Protein AF-A0A0F9LL64-F1 (afdb_monomer_lite)

Secondary structure (DSSP, 8-state):
---GGG----EEEETTEEEE-SSSPEEEEGGGPPP-EEE-SSSEEE-TT--EEEE-TTSSPEEEEESSEEEEEEEEE-----EEE-TTT--EEE-EEEEEEEEETT-SS--SEEEEEEE-TTSEEEEEEEEE-TT-TT---EEEEE---EETTS-EEEEEEEETTTTEEEEEETTEE-SPPTT-TT-GGGEES---S---EEEEEEEES----S-GGGB----SEEE--

Structure (mmCIF, N/CA/C/O backbone):
data_AF-A0A0F9LL64-F1
#
_entry.id   AF-A0A0F9LL64-F1
#
loop_
_atom_site.group_PDB
_atom_site.id
_atom_site.type_symbol
_atom_site.label_atom_id
_atom_site.label_alt_id
_atom_site.label_comp_id
_atom_site.label_asym_id
_atom_site.label_entity_id
_atom_site.label_seq_id
_atom_site.pdbx_PDB_ins_code
_atom_site.Cartn_x
_atom_site.Cartn_y
_atom_site.Cartn_z
_atom_site.occupancy
_atom_site.B_iso_or_equiv
_atom_site.auth_seq_id
_atom_site.auth_comp_id
_atom_site.auth_asym_id
_atom_site.auth_atom_id
_atom_site.pdbx_PDB_model_num
ATOM 1 N N . MET A 1 1 ? -6.305 -21.066 -8.493 1.00 40.97 1 MET A N 1
ATOM 2 C CA . MET A 1 1 ? -5.137 -21.791 -7.953 1.00 40.97 1 MET A CA 1
ATOM 3 C C . MET A 1 1 ? -3.989 -20.800 -7.974 1.00 40.97 1 MET A C 1
ATOM 5 O O . MET A 1 1 ? -3.606 -20.388 -9.060 1.00 40.97 1 MET A O 1
ATOM 9 N N . PHE A 1 2 ? -3.573 -20.291 -6.814 1.00 47.94 2 PHE A N 1
ATOM 10 C CA . PHE A 1 2 ? -2.481 -19.318 -6.731 1.00 47.94 2 PHE A CA 1
ATOM 11 C C . PHE A 1 2 ? -1.166 -19.997 -7.127 1.00 47.94 2 PHE A C 1
ATOM 13 O O . PHE A 1 2 ? -0.906 -21.126 -6.711 1.00 47.94 2 PHE A O 1
ATOM 20 N N . TYR A 1 3 ? -0.352 -19.331 -7.944 1.00 52.75 3 TYR A N 1
ATOM 21 C CA . TYR A 1 3 ? 0.988 -19.801 -8.288 1.00 52.75 3 TYR A CA 1
ATOM 22 C C . TYR A 1 3 ? 1.929 -19.551 -7.102 1.00 52.75 3 TYR A C 1
ATOM 24 O O . TYR A 1 3 ? 2.655 -18.555 -7.090 1.00 52.75 3 TYR A O 1
ATOM 32 N N . ILE A 1 4 ? 1.916 -20.445 -6.106 1.00 63.12 4 ILE A N 1
ATOM 33 C CA . ILE A 1 4 ? 2.872 -20.433 -4.979 1.00 63.12 4 ILE A CA 1
ATOM 34 C C . ILE A 1 4 ? 4.318 -20.350 -5.493 1.00 63.12 4 ILE A C 1
ATOM 36 O O . ILE A 1 4 ? 5.122 -19.615 -4.931 1.00 63.12 4 ILE A O 1
ATOM 40 N N . ASP A 1 5 ? 4.614 -20.982 -6.630 1.00 74.38 5 ASP A N 1
ATOM 41 C CA . ASP A 1 5 ? 5.943 -20.990 -7.261 1.00 74.38 5 ASP A CA 1
ATOM 42 C C . ASP A 1 5 ? 6.461 -19.582 -7.641 1.00 74.38 5 ASP A C 1
ATOM 44 O O . ASP A 1 5 ? 7.665 -19.349 -7.801 1.00 74.38 5 ASP A O 1
ATOM 48 N N . SER A 1 6 ? 5.553 -18.612 -7.785 1.00 79.25 6 SER A N 1
ATOM 49 C CA . SER A 1 6 ? 5.876 -17.215 -8.098 1.00 79.25 6 SER A CA 1
ATOM 50 C C . SER A 1 6 ? 5.864 -16.287 -6.882 1.00 79.25 6 SER A C 1
ATOM 52 O O . SER A 1 6 ? 6.312 -15.146 -6.996 1.00 79.25 6 SER A O 1
ATOM 54 N N . CYS A 1 7 ? 5.407 -16.768 -5.721 1.00 82.69 7 CYS A N 1
ATOM 55 C CA . CYS A 1 7 ? 5.436 -15.997 -4.487 1.00 82.69 7 CYS A CA 1
ATOM 56 C C . CYS A 1 7 ? 6.892 -15.696 -4.093 1.00 82.69 7 CYS A C 1
ATOM 58 O O . CYS A 1 7 ? 7.799 -16.506 -4.317 1.00 82.69 7 CYS A O 1
ATOM 60 N N . ARG A 1 8 ? 7.133 -14.494 -3.567 1.00 83.69 8 ARG A N 1
ATOM 61 C CA . ARG A 1 8 ? 8.460 -14.046 -3.106 1.00 83.69 8 ARG A CA 1
ATOM 62 C C . ARG A 1 8 ? 8.475 -13.637 -1.642 1.00 83.69 8 ARG A C 1
ATOM 64 O O . ARG A 1 8 ? 9.537 -13.656 -1.035 1.00 83.69 8 ARG A O 1
ATOM 71 N N . LEU A 1 9 ? 7.314 -13.281 -1.104 1.00 84.88 9 LEU A N 1
ATOM 72 C CA . LEU A 1 9 ? 7.126 -12.880 0.278 1.00 84.88 9 LEU A CA 1
ATOM 73 C C . LEU A 1 9 ? 5.733 -13.331 0.707 1.00 84.88 9 LEU A C 1
ATOM 75 O O . LEU A 1 9 ? 4.755 -12.983 0.044 1.00 84.88 9 LEU A O 1
ATOM 79 N N . LEU A 1 10 ? 5.654 -14.087 1.799 1.00 86.38 10 LEU A N 1
ATOM 80 C CA . LEU A 1 10 ? 4.391 -14.495 2.406 1.00 86.38 10 LEU A CA 1
ATOM 81 C C . LEU A 1 10 ? 4.458 -14.266 3.909 1.00 86.38 10 LEU A C 1
ATOM 83 O O . LEU A 1 10 ? 5.071 -15.055 4.631 1.00 86.38 10 LEU A O 1
ATOM 87 N N . LEU A 1 11 ? 3.826 -13.185 4.360 1.00 84.88 11 LEU A N 1
ATOM 88 C CA . LEU A 1 11 ? 3.717 -12.839 5.772 1.00 84.88 11 LEU A CA 1
ATOM 89 C C . LEU A 1 11 ? 2.409 -13.384 6.328 1.00 84.88 11 LEU A C 1
ATOM 91 O O . LEU A 1 11 ? 1.339 -13.046 5.831 1.00 84.88 11 LEU A O 1
ATOM 95 N N . LYS A 1 12 ? 2.510 -14.213 7.367 1.00 83.12 12 LYS A N 1
ATOM 96 C CA . LYS A 1 12 ? 1.356 -14.832 8.023 1.00 83.12 12 LYS A CA 1
ATOM 97 C C . LYS A 1 12 ? 1.508 -14.821 9.536 1.00 83.12 12 LYS A C 1
ATOM 99 O O . LYS A 1 12 ? 2.622 -14.948 10.057 1.00 83.12 12 LYS A O 1
ATOM 104 N N . PHE A 1 13 ? 0.388 -14.761 10.241 1.00 77.75 1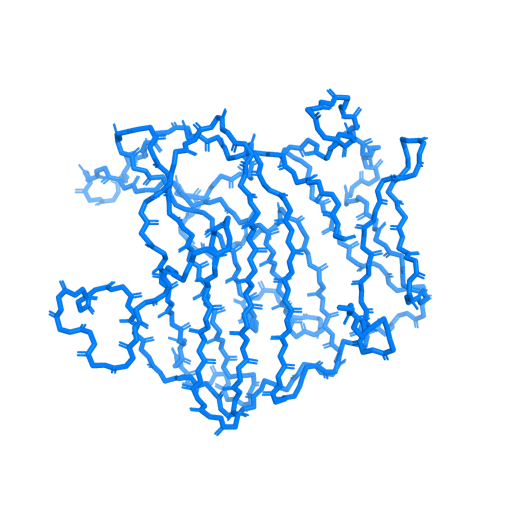3 PHE A N 1
ATOM 105 C CA . PHE A 1 13 ? 0.368 -14.970 11.683 1.00 77.75 13 PHE A CA 1
ATOM 106 C C . PHE A 1 13 ? 0.143 -16.453 12.004 1.00 77.75 13 PHE A C 1
ATOM 108 O O . PHE A 1 13 ? -0.903 -17.015 11.699 1.00 77.75 13 PHE A O 1
ATOM 115 N N . ASP A 1 14 ? 1.120 -17.093 12.645 1.00 74.69 14 ASP A N 1
ATOM 116 C CA . ASP A 1 14 ? 1.039 -18.476 13.127 1.00 74.69 14 ASP A CA 1
ATOM 117 C C . ASP A 1 14 ? 1.107 -18.491 14.660 1.00 74.69 14 ASP A C 1
ATOM 119 O O . ASP A 1 14 ? 2.143 -18.184 15.254 1.00 74.69 14 ASP A O 1
ATOM 123 N N . ASN A 1 15 ? -0.018 -18.816 15.307 1.00 71.62 15 ASN A N 1
ATOM 124 C CA . ASN A 1 15 ? -0.137 -18.926 16.766 1.00 71.62 15 ASN A CA 1
ATOM 125 C C . ASN A 1 15 ? 0.446 -17.715 17.524 1.00 71.62 15 ASN A C 1
ATOM 127 O O . ASN A 1 15 ? 1.262 -17.873 18.432 1.00 71.62 15 ASN A O 1
ATOM 131 N N . ALA A 1 16 ? 0.029 -16.505 17.134 1.00 71.19 16 ALA A N 1
ATOM 132 C CA . ALA A 1 16 ? 0.525 -15.234 17.670 1.00 71.19 16 ALA A CA 1
ATOM 133 C C . ALA A 1 16 ? 2.023 -14.956 17.424 1.00 71.19 16 ALA A C 1
ATOM 135 O O . ALA A 1 16 ? 2.651 -14.219 18.179 1.00 71.19 16 ALA A O 1
ATOM 136 N N . ASN A 1 17 ? 2.597 -15.499 16.351 1.00 74.88 17 ASN A N 1
ATOM 137 C CA . ASN A 1 17 ? 3.883 -15.057 15.818 1.00 74.88 17 ASN A CA 1
ATOM 138 C C . ASN A 1 17 ? 3.705 -14.606 14.374 1.00 74.88 17 ASN A C 1
ATOM 140 O O . ASN A 1 17 ? 3.051 -15.292 13.592 1.00 74.88 17 ASN A O 1
ATOM 144 N N . LEU A 1 18 ? 4.325 -13.491 13.996 1.00 79.75 18 LEU A N 1
ATOM 145 C CA . LEU A 1 18 ? 4.485 -13.167 12.586 1.00 79.75 18 LEU A CA 1
ATOM 146 C C . LEU A 1 18 ? 5.597 -14.045 12.005 1.00 79.75 18 LEU A C 1
ATOM 148 O O . LEU A 1 18 ? 6.719 -14.051 12.509 1.00 79.75 18 LEU A O 1
ATOM 152 N N . THR A 1 19 ? 5.287 -14.775 10.942 1.00 80.00 19 THR A N 1
ATOM 153 C CA . THR A 1 19 ? 6.235 -15.641 10.240 1.00 80.00 19 THR A CA 1
ATOM 154 C C . THR A 1 19 ? 6.273 -15.284 8.762 1.00 80.00 19 THR A C 1
ATOM 156 O O . THR A 1 19 ? 5.260 -14.907 8.175 1.00 80.00 19 THR A O 1
ATOM 159 N N . GLU A 1 20 ? 7.448 -15.423 8.158 1.00 82.38 20 GLU A N 1
ATOM 160 C CA . GLU A 1 20 ? 7.626 -15.374 6.710 1.00 82.38 20 GLU A CA 1
ATOM 161 C C . GLU A 1 20 ? 7.874 -16.812 6.231 1.00 82.38 20 GLU A C 1
ATOM 163 O O . GLU A 1 20 ? 8.665 -17.537 6.836 1.00 82.38 20 GLU A O 1
ATOM 168 N N . SER A 1 21 ? 7.102 -17.282 5.246 1.00 79.62 21 SER A N 1
ATOM 169 C CA . 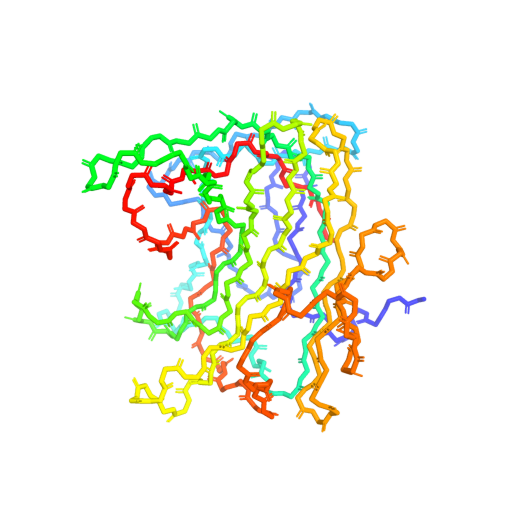SER A 1 21 ? 7.032 -18.717 4.904 1.00 79.62 21 SER A CA 1
ATOM 170 C C . SER A 1 21 ? 7.635 -19.104 3.554 1.00 79.62 21 SER A C 1
ATOM 172 O O . SER A 1 21 ? 7.585 -20.284 3.204 1.00 79.62 21 SER A O 1
ATOM 174 N N . ILE A 1 22 ? 8.151 -18.153 2.775 1.00 78.38 22 ILE A N 1
ATOM 175 C CA . ILE A 1 22 ? 8.594 -18.396 1.393 1.00 78.38 22 ILE A CA 1
ATOM 176 C C . ILE A 1 22 ? 10.066 -18.043 1.195 1.00 78.38 22 ILE A C 1
ATOM 178 O O . ILE A 1 22 ? 10.793 -18.770 0.518 1.00 78.38 22 ILE A O 1
ATOM 182 N N . SER A 1 23 ? 10.513 -16.937 1.767 1.00 69.44 23 SER A N 1
ATOM 183 C CA . SER A 1 23 ? 11.891 -16.472 1.703 1.00 69.44 23 SER A CA 1
ATOM 184 C C . SER A 1 23 ? 12.727 -16.975 2.890 1.00 69.44 23 SER A C 1
ATOM 186 O O . SER A 1 23 ? 12.245 -17.610 3.823 1.00 69.44 23 SER A O 1
ATOM 188 N N . THR A 1 24 ? 14.028 -16.689 2.861 1.00 66.88 24 THR A N 1
ATOM 189 C CA . THR A 1 24 ? 14.912 -16.838 4.032 1.00 66.88 24 THR A CA 1
ATOM 190 C C . THR A 1 24 ? 14.982 -15.552 4.859 1.00 66.88 24 THR A C 1
ATOM 192 O O . THR A 1 24 ? 15.893 -15.383 5.668 1.00 66.88 24 THR A O 1
ATOM 195 N N . THR A 1 25 ? 14.092 -14.597 4.596 1.00 67.19 25 THR A N 1
ATOM 196 C CA . THR A 1 25 ? 14.157 -13.237 5.116 1.00 67.19 25 THR A CA 1
ATOM 197 C C . THR A 1 25 ? 13.303 -13.099 6.368 1.00 67.19 25 THR A C 1
ATOM 199 O O . THR A 1 25 ? 12.175 -13.579 6.425 1.00 67.19 25 THR A O 1
ATOM 202 N N . LEU A 1 26 ? 13.846 -12.424 7.383 1.00 74.19 26 LEU A N 1
ATOM 203 C CA . LEU A 1 26 ? 13.136 -12.162 8.626 1.00 74.19 26 LEU A CA 1
ATOM 204 C C . LEU A 1 26 ? 12.525 -10.759 8.585 1.00 74.19 26 LEU A C 1
ATOM 206 O O . LEU A 1 26 ? 13.221 -9.764 8.378 1.00 74.19 26 LEU A O 1
ATOM 210 N N . MET A 1 27 ? 11.222 -10.675 8.835 1.00 80.19 27 MET A N 1
ATOM 211 C CA . MET A 1 27 ? 10.589 -9.410 9.189 1.00 80.19 27 MET A CA 1
ATOM 212 C C . MET A 1 27 ? 10.725 -9.207 10.688 1.00 80.19 27 MET A C 1
ATOM 214 O O . MET A 1 27 ? 10.293 -10.058 11.465 1.00 80.19 27 MET A O 1
ATOM 218 N N . VAL A 1 28 ? 11.296 -8.077 11.092 1.00 78.62 28 VAL A N 1
ATOM 219 C CA . VAL A 1 28 ? 11.416 -7.724 12.502 1.00 78.62 28 VAL A CA 1
ATOM 220 C C . VAL A 1 28 ? 10.596 -6.478 12.825 1.00 78.62 28 VAL A C 1
ATOM 222 O O . VAL A 1 28 ? 10.502 -5.546 12.015 1.00 78.62 28 VAL A O 1
ATOM 225 N N . PRO A 1 29 ? 10.011 -6.417 14.025 1.00 76.88 29 PRO A N 1
ATOM 226 C CA . PRO A 1 29 ? 9.543 -5.158 14.568 1.00 76.88 29 PRO A CA 1
ATOM 227 C C . PRO A 1 29 ? 10.740 -4.244 14.827 1.00 76.88 29 PRO A C 1
ATOM 229 O O . PRO A 1 29 ? 11.756 -4.648 15.396 1.00 76.88 29 PRO A O 1
ATOM 232 N N . VAL A 1 30 ? 10.626 -2.984 14.429 1.00 71.25 30 VAL A N 1
ATOM 233 C CA . VAL A 1 30 ? 11.706 -2.025 14.667 1.00 71.25 30 VAL A CA 1
ATOM 234 C C . VAL A 1 30 ? 11.684 -1.558 16.123 1.00 71.25 30 VAL A C 1
ATOM 236 O O . VAL A 1 30 ? 10.640 -1.523 16.770 1.00 71.25 30 VAL A O 1
ATOM 239 N N . ASN A 1 31 ? 12.855 -1.186 16.649 1.00 70.56 31 ASN A N 1
ATOM 240 C CA . ASN A 1 31 ? 13.069 -0.786 18.046 1.00 70.56 31 ASN A CA 1
ATOM 241 C C . ASN A 1 31 ? 12.859 -1.913 19.075 1.00 70.56 31 ASN A C 1
ATOM 243 O O . ASN A 1 31 ? 12.571 -1.619 20.235 1.00 70.56 31 ASN A O 1
ATOM 247 N N . ASN A 1 32 ? 13.013 -3.184 18.681 1.00 63.06 32 ASN A N 1
ATOM 248 C CA . ASN A 1 32 ? 12.837 -4.355 19.555 1.00 63.06 32 ASN A CA 1
ATOM 249 C C . ASN A 1 32 ? 11.468 -4.406 20.258 1.00 63.06 32 ASN A C 1
ATOM 251 O O . ASN A 1 32 ? 11.344 -4.995 21.335 1.00 63.06 32 ASN A O 1
ATOM 255 N N . GLN A 1 33 ? 10.443 -3.766 19.691 1.00 71.88 33 GLN A N 1
ATOM 256 C CA . GLN A 1 33 ? 9.092 -3.870 20.228 1.00 71.88 33 GLN A CA 1
ATOM 257 C C . GLN A 1 33 ? 8.545 -5.267 19.945 1.00 71.88 33 GLN A C 1
ATOM 259 O O . GLN A 1 33 ? 8.758 -5.808 18.870 1.00 71.88 33 GLN A O 1
ATOM 264 N N . VAL A 1 34 ? 7.845 -5.874 20.900 1.00 72.44 34 VAL A N 1
ATOM 265 C CA . VAL A 1 34 ? 7.102 -7.109 20.620 1.00 72.44 34 VAL A CA 1
ATOM 266 C C . VAL A 1 34 ? 5.926 -6.736 19.719 1.00 72.44 34 VAL A C 1
ATOM 268 O O . VAL A 1 34 ? 5.239 -5.759 20.012 1.00 72.44 34 VAL A O 1
ATOM 271 N N . ILE A 1 35 ? 5.712 -7.468 18.620 1.00 74.25 35 ILE A N 1
ATOM 272 C CA . ILE A 1 35 ? 4.518 -7.267 17.787 1.00 74.25 35 ILE A CA 1
ATOM 273 C C . ILE A 1 35 ? 3.308 -7.612 18.656 1.00 74.25 35 ILE A C 1
ATOM 275 O O . ILE A 1 35 ? 3.165 -8.748 19.106 1.00 74.25 35 ILE A O 1
ATOM 279 N N . ASP A 1 36 ? 2.461 -6.619 18.905 1.00 76.75 36 ASP A N 1
ATOM 280 C CA . ASP A 1 36 ? 1.215 -6.798 19.625 1.00 76.75 36 ASP A CA 1
ATOM 281 C C . ASP A 1 36 ? 0.216 -7.378 18.637 1.00 76.75 36 ASP A C 1
ATOM 283 O O . ASP A 1 36 ? -0.194 -6.730 17.669 1.00 76.75 36 ASP A O 1
ATOM 287 N N . ILE A 1 37 ? -0.150 -8.628 18.889 1.00 73.88 37 ILE A N 1
ATOM 288 C CA . ILE A 1 37 ? -1.077 -9.369 18.054 1.00 73.88 37 ILE A CA 1
ATOM 289 C C . ILE A 1 37 ? -2.427 -9.409 18.754 1.00 73.88 37 ILE A C 1
ATOM 291 O O . ILE A 1 37 ? -2.558 -9.906 19.875 1.00 73.88 37 ILE A O 1
ATOM 295 N N . LEU A 1 38 ? -3.443 -8.889 18.076 1.00 74.94 38 LEU A N 1
ATOM 296 C CA . LEU A 1 38 ? -4.819 -8.929 18.550 1.00 74.94 38 LEU A CA 1
ATOM 297 C C . LEU A 1 38 ? -5.551 -10.091 17.886 1.00 74.94 38 LEU A C 1
ATOM 299 O O . LEU A 1 38 ? -5.381 -10.342 16.694 1.00 74.94 38 LEU A O 1
ATOM 303 N N . SER A 1 39 ? -6.404 -10.778 18.644 1.00 69.19 39 SER A N 1
ATOM 304 C CA . SER A 1 39 ? -7.436 -11.620 18.043 1.00 69.19 39 SER A CA 1
ATOM 305 C C . SER A 1 39 ? -8.465 -10.721 17.366 1.00 69.19 39 SER A C 1
ATOM 307 O O . SER A 1 39 ? -8.993 -9.813 18.014 1.00 69.19 39 SER A O 1
ATOM 309 N N . GLY A 1 40 ? -8.834 -10.999 16.125 1.00 64.31 40 GLY A N 1
ATOM 310 C CA . GLY A 1 40 ? -10.031 -10.398 15.555 1.00 64.31 40 GLY A CA 1
ATOM 311 C C . GLY A 1 40 ? -10.631 -11.197 14.417 1.00 64.31 40 GLY A C 1
ATOM 312 O O . GLY A 1 40 ? -10.505 -12.414 14.384 1.00 64.31 40 GLY A O 1
ATOM 313 N N . GLY A 1 41 ? -11.405 -10.507 13.575 1.00 62.38 41 GLY A N 1
ATOM 314 C CA . GLY A 1 41 ? -12.487 -11.121 12.797 1.00 62.38 41 GLY A CA 1
ATOM 315 C C . GLY A 1 41 ? -12.098 -12.347 11.967 1.00 62.38 41 GLY A C 1
ATOM 316 O O . GLY A 1 41 ? -12.837 -13.328 11.982 1.00 62.38 41 GLY A O 1
ATOM 317 N N . LEU A 1 42 ? -10.959 -12.295 11.273 1.00 64.56 42 LEU A N 1
ATOM 318 C CA . LEU A 1 42 ? -10.483 -13.369 10.393 1.00 64.56 42 LEU A CA 1
ATOM 319 C C . LEU A 1 42 ? -9.290 -14.149 10.965 1.00 64.56 42 LEU A C 1
ATOM 321 O O . LEU A 1 42 ? -8.961 -15.210 10.442 1.00 64.56 42 LEU A O 1
ATOM 325 N N . GLY A 1 43 ? -8.697 -13.686 12.068 1.00 73.62 43 GLY A N 1
ATOM 326 C CA . GLY A 1 43 ? -7.451 -14.243 12.571 1.00 73.62 43 GLY A CA 1
ATOM 327 C C . GLY A 1 43 ? -6.734 -13.326 13.553 1.00 73.62 43 GLY A C 1
ATOM 328 O O . GLY A 1 43 ? -7.333 -12.731 14.455 1.00 73.62 43 GLY A O 1
ATOM 329 N N . TYR A 1 44 ? -5.419 -13.273 13.403 1.00 74.12 44 TYR A N 1
ATOM 330 C CA . TYR A 1 44 ? -4.506 -12.494 14.224 1.00 74.12 44 TYR A CA 1
ATOM 331 C C . TYR A 1 44 ? -4.051 -11.279 13.430 1.00 74.12 44 TYR A C 1
ATOM 333 O O . TYR A 1 44 ? -3.718 -11.414 12.266 1.00 74.12 44 TYR A O 1
ATOM 341 N N . MET A 1 45 ? -3.979 -10.106 14.050 1.00 74.06 45 MET A N 1
ATOM 342 C CA . MET A 1 45 ? -3.608 -8.888 13.329 1.00 74.06 45 MET A CA 1
ATOM 343 C C . MET A 1 45 ? -2.525 -8.092 14.036 1.00 74.06 45 MET A C 1
ATOM 345 O O . MET A 1 45 ? -2.477 -8.050 15.269 1.00 74.06 45 MET A O 1
ATOM 349 N N . MET A 1 46 ? -1.699 -7.411 13.245 1.00 78.50 46 MET A N 1
ATOM 350 C CA . MET A 1 46 ? -0.729 -6.448 13.752 1.00 78.50 46 MET A CA 1
ATOM 351 C C . MET A 1 46 ? -1.420 -5.140 14.124 1.00 78.50 46 MET A C 1
ATOM 353 O O . MET A 1 46 ? -2.208 -4.592 13.349 1.00 78.50 46 MET A O 1
ATOM 357 N N . LYS A 1 47 ? -1.094 -4.622 15.308 1.00 75.69 47 LYS A N 1
ATOM 358 C CA . LYS A 1 47 ? -1.559 -3.315 15.767 1.00 75.69 47 LYS A CA 1
ATOM 359 C C . LYS A 1 47 ? -0.974 -2.192 14.898 1.00 75.69 47 LYS A C 1
ATOM 361 O O . LYS A 1 47 ? 0.217 -2.185 14.596 1.00 75.69 47 LYS A O 1
ATOM 366 N N . GLY A 1 48 ? -1.809 -1.230 14.514 1.00 68.56 48 GLY A N 1
ATOM 367 C CA . GLY A 1 48 ? -1.440 -0.214 13.527 1.00 68.56 48 GLY A CA 1
ATOM 368 C C . GLY A 1 48 ? -0.270 0.712 13.911 1.00 68.56 48 GLY A C 1
ATOM 369 O O . GLY A 1 48 ? 0.498 1.133 13.048 1.00 68.56 48 GLY A O 1
ATOM 370 N N . ASP A 1 49 ? -0.067 0.997 15.201 1.00 71.00 49 ASP A N 1
ATOM 371 C CA . ASP A 1 49 ? 1.021 1.876 15.666 1.00 71.00 49 ASP A CA 1
ATOM 372 C C . ASP A 1 49 ? 2.413 1.226 15.618 1.00 71.00 49 ASP A C 1
ATOM 374 O O . ASP A 1 49 ? 3.419 1.870 15.926 1.00 71.00 49 ASP A O 1
ATOM 378 N N . GLN A 1 50 ? 2.478 -0.040 15.217 1.00 79.44 50 GLN A N 1
ATOM 379 C CA . GLN A 1 50 ? 3.712 -0.779 15.026 1.00 79.44 50 GLN A CA 1
ATOM 380 C C . GLN A 1 50 ? 4.123 -0.748 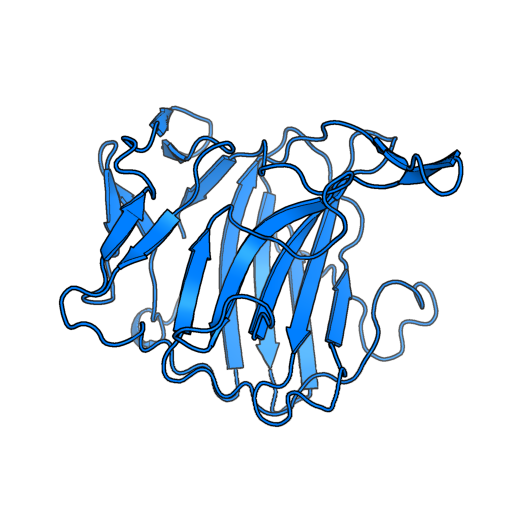13.556 1.00 79.44 50 GLN A C 1
ATOM 382 O O . GLN A 1 50 ? 3.292 -0.628 12.659 1.00 79.44 50 GLN A O 1
ATOM 387 N N . TYR A 1 51 ? 5.417 -0.914 13.293 1.00 84.62 51 TYR A N 1
ATOM 388 C CA . TYR A 1 51 ? 5.913 -1.083 11.933 1.00 84.62 51 TYR A CA 1
ATOM 389 C C . TYR A 1 51 ? 6.973 -2.172 11.862 1.00 84.62 51 TYR A C 1
ATOM 391 O O . TYR A 1 51 ? 7.744 -2.393 12.803 1.00 84.62 51 TYR A O 1
ATOM 399 N N . LEU A 1 52 ? 7.004 -2.847 10.718 1.00 86.44 52 LEU A N 1
ATOM 400 C CA . LEU A 1 52 ? 7.966 -3.897 10.430 1.00 86.44 52 LEU A CA 1
ATOM 401 C C . LEU A 1 52 ? 9.017 -3.366 9.476 1.00 86.44 52 LEU A C 1
ATOM 403 O O . LEU A 1 52 ? 8.706 -2.648 8.522 1.00 86.44 52 LEU A O 1
ATOM 407 N N . LYS A 1 53 ? 10.258 -3.767 9.721 1.00 86.25 53 LYS A N 1
ATOM 408 C CA . LYS A 1 53 ? 11.344 -3.662 8.761 1.00 86.25 53 LYS A CA 1
ATOM 409 C C . LYS A 1 53 ? 11.812 -5.066 8.432 1.00 86.25 53 LYS A C 1
ATOM 411 O O . LYS A 1 53 ? 11.964 -5.913 9.307 1.00 86.25 53 LYS A O 1
ATOM 416 N N . GLN A 1 54 ? 12.094 -5.282 7.165 1.00 82.50 54 GLN A N 1
ATOM 417 C CA . GLN A 1 54 ? 12.873 -6.426 6.755 1.00 82.50 54 GLN A CA 1
ATOM 418 C C . GLN A 1 54 ? 14.328 -6.299 7.244 1.00 82.50 54 GLN A C 1
ATOM 420 O O . GLN A 1 54 ? 15.030 -5.351 6.888 1.00 82.50 54 GLN A O 1
ATOM 425 N N . GLU A 1 55 ? 14.789 -7.263 8.040 1.00 71.31 55 GLU A N 1
ATOM 426 C CA . GLU A 1 55 ? 16.200 -7.402 8.400 1.00 71.31 55 GLU A CA 1
ATOM 427 C C . GLU A 1 55 ? 16.843 -8.513 7.572 1.00 71.31 55 GLU A C 1
ATOM 429 O O . GLU A 1 55 ? 16.271 -9.584 7.361 1.00 71.31 55 GLU A O 1
ATOM 434 N N . ASP A 1 56 ? 18.054 -8.252 7.089 1.00 63.38 56 ASP A N 1
ATOM 435 C CA . ASP A 1 56 ? 18.918 -9.296 6.562 1.00 63.38 56 ASP A CA 1
ATOM 436 C C . ASP A 1 56 ? 20.118 -9.480 7.489 1.00 63.38 56 ASP A C 1
ATOM 438 O O . ASP A 1 56 ? 20.928 -8.572 7.690 1.00 63.38 56 ASP A O 1
ATOM 442 N N . PHE A 1 57 ? 20.261 -10.695 8.010 1.00 57.19 57 PHE A N 1
ATOM 443 C CA . PHE A 1 57 ? 21.417 -11.103 8.802 1.00 57.19 57 PHE A CA 1
ATOM 444 C C . PHE A 1 57 ? 22.715 -11.149 7.980 1.00 57.19 57 PHE A C 1
ATOM 446 O O . PHE A 1 57 ? 23.799 -11.177 8.561 1.00 57.19 57 PHE A O 1
ATOM 453 N N . SER A 1 58 ? 22.627 -11.153 6.644 1.00 60.12 58 SER A N 1
ATOM 454 C CA . SER A 1 58 ? 23.781 -11.168 5.740 1.00 60.12 58 SER A CA 1
ATOM 455 C C . SER A 1 58 ? 24.305 -9.776 5.359 1.00 60.12 58 SER A C 1
ATOM 457 O O . SER A 1 58 ? 25.354 -9.676 4.722 1.00 60.12 58 SER A O 1
ATOM 459 N N . GLY A 1 59 ? 23.619 -8.701 5.775 1.00 60.53 59 GLY A N 1
ATOM 460 C CA . GLY A 1 59 ? 23.985 -7.321 5.438 1.00 60.53 59 GLY A CA 1
ATOM 461 C C . GLY A 1 59 ? 23.724 -6.933 3.977 1.00 60.53 59 GLY A C 1
ATOM 462 O O . GLY A 1 59 ? 24.216 -5.895 3.529 1.00 60.53 59 GLY A O 1
ATOM 463 N N . ASN A 1 60 ? 22.969 -7.746 3.235 1.00 60.06 60 ASN A N 1
ATOM 464 C CA . ASN A 1 60 ? 22.500 -7.446 1.886 1.00 60.06 60 ASN A CA 1
ATOM 465 C C . ASN A 1 60 ? 21.009 -7.044 1.945 1.00 60.06 60 ASN A C 1
ATOM 467 O O . ASN A 1 60 ? 20.311 -7.330 2.908 1.00 60.06 60 ASN A O 1
ATOM 471 N N . GLY A 1 61 ? 20.483 -6.307 0.966 1.00 62.34 61 GLY A N 1
ATOM 472 C CA . GLY A 1 61 ? 19.041 -5.994 0.959 1.00 62.34 61 GLY A CA 1
ATOM 473 C C . GLY A 1 61 ? 18.174 -7.243 0.737 1.00 62.34 61 GLY A C 1
ATOM 474 O O . GLY A 1 61 ? 18.680 -8.309 0.379 1.00 62.34 61 GLY A O 1
ATOM 475 N N . PHE A 1 62 ? 16.849 -7.127 0.864 1.00 72.50 62 PHE A N 1
ATOM 476 C CA . PHE A 1 62 ? 15.959 -8.202 0.417 1.00 72.50 62 PHE A CA 1
ATOM 477 C C . PHE A 1 62 ? 15.939 -8.297 -1.096 1.00 72.50 62 PHE A C 1
ATOM 479 O O . PHE A 1 62 ? 15.729 -7.304 -1.800 1.00 72.50 62 PHE A O 1
ATOM 486 N N . TYR A 1 63 ? 16.127 -9.518 -1.589 1.00 74.75 63 TYR A N 1
ATOM 487 C CA . TYR A 1 63 ? 16.073 -9.795 -3.011 1.00 74.75 63 TYR A CA 1
ATOM 488 C C . TYR A 1 63 ? 14.634 -10.042 -3.470 1.00 74.75 63 TYR A C 1
ATOM 490 O O . TYR A 1 63 ? 14.201 -11.184 -3.614 1.00 74.75 63 TYR A O 1
ATOM 498 N N . LEU A 1 64 ? 13.884 -8.961 -3.703 1.00 76.69 64 LEU A N 1
ATOM 499 C CA . LEU A 1 64 ? 12.509 -9.052 -4.206 1.00 76.69 64 LEU A CA 1
ATOM 500 C C . LEU A 1 64 ? 12.463 -9.235 -5.734 1.00 76.69 64 LEU A C 1
ATOM 502 O O . LEU A 1 64 ? 11.557 -9.891 -6.247 1.00 76.69 64 LEU A O 1
ATOM 506 N N . ASN A 1 65 ? 13.461 -8.700 -6.456 1.00 75.69 65 ASN A N 1
ATOM 507 C CA . ASN A 1 65 ? 13.590 -8.771 -7.919 1.00 75.69 65 ASN A CA 1
ATOM 508 C C . ASN A 1 65 ? 12.285 -8.411 -8.648 1.00 75.69 65 ASN A C 1
ATOM 510 O O . ASN A 1 65 ? 11.847 -9.111 -9.568 1.00 75.69 65 ASN A O 1
ATOM 514 N N . ILE A 1 66 ? 11.651 -7.311 -8.234 1.00 78.00 66 ILE A N 1
ATOM 515 C CA . ILE A 1 66 ? 10.601 -6.715 -9.060 1.00 78.00 66 ILE A CA 1
ATOM 516 C C . ILE A 1 66 ? 11.321 -6.150 -10.273 1.00 78.00 66 ILE A C 1
ATOM 518 O O . ILE A 1 66 ? 12.252 -5.372 -10.102 1.00 78.00 66 ILE A O 1
ATOM 522 N N . LYS A 1 67 ? 10.922 -6.579 -11.473 1.00 81.69 67 LYS A N 1
ATOM 523 C CA . LYS A 1 67 ? 11.408 -6.002 -12.735 1.00 81.69 67 LYS A CA 1
ATOM 524 C C . LYS A 1 67 ? 10.265 -5.501 -13.585 1.00 81.69 67 LYS A C 1
ATOM 526 O O . LYS A 1 67 ? 10.167 -4.312 -13.851 1.00 81.69 67 LYS A O 1
ATOM 531 N N . LYS A 1 68 ? 9.392 -6.411 -14.008 1.00 87.81 68 LYS A N 1
ATOM 532 C CA . LYS A 1 68 ? 8.347 -6.110 -14.997 1.00 87.81 68 LYS A CA 1
ATOM 533 C C . LYS A 1 68 ? 6.932 -6.299 -14.487 1.00 87.81 68 LYS A C 1
ATOM 535 O O . LYS A 1 68 ? 6.024 -5.729 -15.062 1.00 87.81 68 LYS A O 1
ATOM 540 N N . ALA A 1 69 ? 6.746 -7.091 -13.440 1.00 90.12 69 ALA A N 1
ATOM 541 C CA . ALA A 1 69 ? 5.431 -7.329 -12.883 1.00 90.12 69 ALA A CA 1
ATOM 542 C C . ALA A 1 69 ? 5.531 -7.586 -11.384 1.00 90.12 69 ALA A C 1
ATOM 544 O O . ALA A 1 69 ? 6.540 -8.104 -10.899 1.00 90.12 69 ALA A O 1
ATOM 545 N N . MET A 1 70 ? 4.474 -7.223 -10.672 1.00 91.56 70 MET A N 1
ATOM 546 C CA . MET A 1 70 ? 4.301 -7.499 -9.254 1.00 91.56 70 MET A CA 1
ATOM 547 C C . MET A 1 70 ? 2.820 -7.713 -8.982 1.00 91.56 70 MET A C 1
ATOM 549 O O . MET A 1 70 ? 1.967 -7.029 -9.549 1.00 91.56 70 MET A O 1
ATOM 553 N N . ILE A 1 71 ? 2.533 -8.639 -8.078 1.00 92.62 71 ILE A N 1
ATOM 554 C CA . ILE A 1 71 ? 1.212 -8.804 -7.495 1.00 92.62 71 ILE A CA 1
ATOM 555 C C . ILE A 1 71 ? 1.365 -8.740 -5.982 1.00 92.62 71 ILE A C 1
ATOM 557 O O . ILE A 1 71 ? 2.300 -9.321 -5.431 1.00 92.62 71 ILE A O 1
ATOM 561 N N . MET A 1 72 ? 0.454 -8.034 -5.330 1.00 93.06 72 MET A N 1
ATOM 562 C CA . MET A 1 72 ? 0.410 -7.900 -3.883 1.00 93.06 72 MET A CA 1
ATOM 563 C C . MET A 1 72 ? -1.034 -7.997 -3.414 1.00 93.06 72 MET A C 1
ATOM 565 O O . MET A 1 72 ? -1.903 -7.331 -3.972 1.00 93.06 72 MET A O 1
ATOM 569 N N . GLY A 1 73 ? -1.282 -8.814 -2.397 1.00 93.25 73 GLY A N 1
ATOM 570 C CA . GLY A 1 73 ? -2.586 -8.926 -1.757 1.00 93.25 73 GLY A CA 1
ATOM 571 C C . GLY A 1 73 ? -2.448 -8.846 -0.248 1.00 93.25 73 GLY A C 1
ATOM 572 O O . GLY A 1 73 ? -1.411 -9.248 0.267 1.00 93.25 73 GLY A O 1
ATOM 573 N N . PHE A 1 74 ? -3.451 -8.295 0.432 1.00 92.00 74 PHE A N 1
ATOM 574 C CA . PHE A 1 74 ? -3.520 -8.257 1.895 1.00 92.00 74 PHE A CA 1
ATOM 575 C C . PHE A 1 74 ? -4.936 -7.921 2.370 1.00 92.00 74 PHE A C 1
ATOM 577 O O . PHE A 1 74 ? -5.705 -7.253 1.667 1.00 92.00 74 PHE A O 1
ATOM 584 N N . TRP A 1 75 ? -5.258 -8.349 3.587 1.00 92.06 75 TRP A N 1
ATOM 585 C CA . TRP A 1 75 ? -6.438 -7.893 4.312 1.00 92.06 75 TRP A CA 1
ATOM 586 C C . TRP A 1 75 ? -6.121 -6.648 5.129 1.00 92.06 75 TRP A C 1
ATOM 588 O O . TRP A 1 75 ? -5.085 -6.558 5.788 1.00 92.06 75 TRP A O 1
ATOM 598 N N . LEU A 1 76 ? -7.043 -5.690 5.108 1.00 92.25 76 LEU A N 1
ATOM 599 C CA . LEU A 1 76 ? -6.946 -4.462 5.883 1.00 92.25 76 LEU A CA 1
ATOM 600 C C . LEU A 1 76 ? -8.277 -4.172 6.568 1.00 92.25 76 LEU A C 1
ATOM 602 O O . LEU A 1 76 ? -9.330 -4.196 5.931 1.00 92.25 76 LEU A O 1
ATOM 606 N N . TYR A 1 77 ? -8.212 -3.866 7.858 1.00 91.81 77 TYR A N 1
ATOM 607 C CA . TYR A 1 77 ? -9.294 -3.259 8.620 1.00 91.81 77 TYR A CA 1
ATOM 608 C C . TYR A 1 77 ? -8.959 -1.776 8.812 1.00 91.81 77 TYR A C 1
ATOM 610 O O . TYR A 1 77 ? -8.198 -1.434 9.723 1.00 91.81 77 TYR A O 1
ATOM 618 N N . PRO A 1 78 ? -9.458 -0.888 7.943 1.00 92.50 78 PRO A N 1
ATOM 619 C CA . PRO A 1 78 ? -9.081 0.509 7.939 1.00 92.50 78 PRO A CA 1
ATOM 620 C C . PRO A 1 78 ? -9.747 1.264 9.088 1.00 92.50 78 PRO A C 1
ATOM 622 O O . PRO A 1 78 ? -10.908 1.033 9.433 1.00 92.50 78 PRO A O 1
ATOM 625 N N . VAL A 1 79 ? -9.018 2.220 9.655 1.00 91.81 79 VAL A N 1
ATOM 626 C CA . VAL A 1 79 ? -9.541 3.200 10.613 1.00 91.81 79 VAL A CA 1
ATOM 627 C C . VAL A 1 79 ? -9.509 4.568 9.949 1.00 91.81 79 VAL A C 1
ATOM 629 O O . VAL A 1 79 ? -8.556 4.893 9.243 1.00 91.81 79 VAL A O 1
ATOM 632 N N . ASN A 1 80 ? -10.542 5.379 10.169 1.00 93.75 80 ASN A N 1
ATOM 633 C CA . ASN A 1 8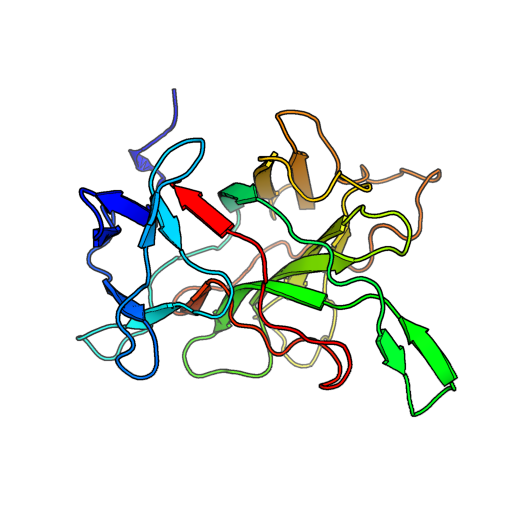0 ? -10.580 6.755 9.691 1.00 93.75 80 ASN A CA 1
ATOM 634 C C . ASN A 1 80 ? -10.425 7.722 10.882 1.00 93.75 80 ASN A C 1
ATOM 636 O O . ASN A 1 80 ? -11.406 8.007 11.567 1.00 93.75 80 ASN A O 1
ATOM 640 N N . PRO A 1 81 ? -9.207 8.231 11.156 1.00 90.81 81 PRO A N 1
ATOM 641 C CA . PRO A 1 81 ? -8.980 9.247 12.190 1.00 90.81 81 PRO A CA 1
ATOM 642 C C . PRO A 1 81 ? -9.532 10.643 11.840 1.00 90.81 81 PRO A C 1
ATOM 644 O O . PRO A 1 81 ? -9.354 11.584 12.612 1.00 90.81 81 PRO A O 1
ATOM 647 N N . GLY A 1 82 ? -10.185 10.801 10.689 1.00 92.56 82 GLY A N 1
ATOM 648 C CA . GLY A 1 82 ? -10.687 12.063 10.170 1.00 92.56 82 GLY A CA 1
ATOM 649 C C . GLY A 1 82 ? -9.630 12.826 9.382 1.00 92.56 82 GLY A C 1
ATOM 650 O O . GLY A 1 82 ? -8.681 12.261 8.835 1.00 92.56 82 GLY A O 1
ATOM 651 N N . LEU A 1 83 ? -9.811 14.137 9.295 1.00 93.81 83 LEU A N 1
ATOM 652 C CA . LEU A 1 83 ? -8.917 15.034 8.574 1.00 93.81 83 LEU A CA 1
ATOM 653 C C . LEU A 1 83 ? -8.028 15.829 9.538 1.00 93.81 83 LEU A C 1
ATOM 655 O O . LEU A 1 83 ? -8.334 15.960 10.723 1.00 93.81 83 LEU A O 1
ATOM 659 N N . VAL A 1 84 ? -6.949 16.413 9.018 1.00 93.38 84 VAL A N 1
ATOM 660 C CA . VAL A 1 84 ? -6.029 17.258 9.787 1.00 93.38 84 VAL A CA 1
ATOM 661 C C . VAL A 1 84 ? -5.999 18.683 9.253 1.00 93.38 84 VAL A C 1
ATOM 663 O O . VAL A 1 84 ? -6.086 18.920 8.053 1.00 93.38 84 VAL A O 1
ATOM 666 N N . TYR A 1 85 ? -5.860 19.653 10.149 1.00 93.56 85 TYR A N 1
ATOM 667 C CA . TYR A 1 85 ? -5.705 21.055 9.783 1.00 93.56 85 TYR A CA 1
ATOM 668 C C . TYR A 1 85 ? -4.257 21.353 9.372 1.00 93.56 85 TYR A C 1
ATOM 670 O O . TYR A 1 85 ? -3.336 21.156 10.167 1.00 93.56 85 TYR A O 1
ATOM 678 N N . ASN A 1 86 ? -4.046 21.856 8.155 1.00 92.12 86 ASN A N 1
ATOM 679 C CA . ASN A 1 86 ? -2.732 22.290 7.696 1.00 92.12 86 ASN A CA 1
ATOM 680 C C . ASN A 1 86 ? -2.419 23.700 8.246 1.00 92.12 86 ASN A C 1
ATOM 682 O O . ASN A 1 86 ? -3.070 24.677 7.863 1.00 92.12 86 ASN A O 1
ATOM 686 N N . PRO A 1 87 ? -1.394 23.852 9.106 1.00 89.94 87 PRO A N 1
ATOM 687 C CA . PRO A 1 87 ? -1.073 25.137 9.724 1.00 89.94 87 PRO A CA 1
ATOM 688 C C . PRO A 1 87 ? -0.500 26.170 8.741 1.00 89.94 87 PRO A C 1
ATOM 690 O O . PRO A 1 87 ? -0.504 27.359 9.045 1.00 89.94 87 PRO A O 1
ATOM 693 N N . GLY A 1 88 ? 0.010 25.739 7.584 1.00 92.31 88 GLY A N 1
ATOM 694 C CA . GLY A 1 88 ? 0.637 26.615 6.595 1.00 92.31 88 GLY A CA 1
ATOM 695 C C . GLY A 1 88 ? -0.356 27.351 5.697 1.00 92.31 88 GLY A C 1
ATOM 696 O O . GLY A 1 88 ? -0.079 28.473 5.283 1.00 92.31 88 GLY A O 1
ATOM 697 N N . ASN A 1 89 ? -1.506 26.740 5.396 1.00 93.62 89 ASN A N 1
ATOM 698 C CA . ASN A 1 89 ? -2.518 27.314 4.498 1.00 93.62 89 ASN A CA 1
ATOM 699 C C . ASN A 1 89 ? -3.916 27.438 5.133 1.00 93.62 89 ASN A C 1
ATOM 701 O O . ASN A 1 89 ? -4.798 28.050 4.535 1.00 93.62 89 ASN A O 1
ATOM 705 N N . GLY A 1 90 ? -4.118 26.887 6.330 1.00 92.38 90 GLY A N 1
ATOM 706 C CA . GLY A 1 90 ? -5.386 26.920 7.051 1.00 92.38 90 GLY A CA 1
ATOM 707 C C . GLY A 1 90 ? -6.490 26.040 6.465 1.00 92.38 90 GLY A C 1
ATOM 708 O O . GLY A 1 90 ? -7.664 26.254 6.762 1.00 92.38 90 GLY A O 1
ATOM 709 N N . VAL A 1 91 ? -6.136 25.073 5.618 1.00 94.31 91 VAL A N 1
ATOM 710 C CA . VAL A 1 91 ? -7.077 24.156 4.970 1.00 94.31 91 VAL A CA 1
ATOM 711 C C . VAL A 1 91 ? -7.018 22.791 5.645 1.00 94.31 91 VAL A C 1
ATOM 713 O O . VAL A 1 91 ? -5.966 22.328 6.081 1.00 94.31 91 VAL A O 1
ATOM 716 N N . THR A 1 92 ? -8.169 22.137 5.736 1.00 93.44 92 THR A N 1
ATOM 717 C CA . THR A 1 92 ? -8.266 20.762 6.215 1.00 93.44 92 THR A CA 1
ATOM 718 C C . THR A 1 92 ? -7.860 19.786 5.105 1.00 93.44 92 THR A C 1
ATOM 720 O O . THR A 1 92 ? -8.360 19.868 3.985 1.00 93.44 92 THR A O 1
ATOM 723 N N . GLU A 1 93 ? -6.966 18.851 5.411 1.00 93.38 93 GLU A N 1
ATOM 724 C CA . GLU A 1 93 ? -6.389 17.891 4.471 1.00 93.38 93 GLU A CA 1
ATOM 725 C C . GLU A 1 93 ? -6.555 16.449 4.962 1.00 93.38 93 GLU A C 1
ATOM 727 O O . GLU A 1 93 ? -6.660 16.183 6.161 1.00 93.38 93 GLU A O 1
ATOM 732 N N . SER A 1 94 ? -6.542 15.497 4.027 1.00 93.19 94 SER A N 1
ATOM 733 C CA . SER A 1 94 ? -6.525 14.071 4.355 1.00 93.19 94 SER A CA 1
ATOM 734 C C . SER A 1 94 ? -5.285 13.697 5.159 1.00 93.19 94 SER A C 1
ATOM 736 O O . SER A 1 94 ? -4.159 14.029 4.774 1.00 93.19 94 SER A O 1
ATOM 738 N N . ILE A 1 95 ? -5.496 12.912 6.212 1.00 91.94 95 ILE A N 1
ATOM 739 C CA . ILE A 1 95 ? -4.425 12.179 6.881 1.00 91.94 95 ILE A CA 1
ATOM 740 C C . ILE A 1 95 ? -3.974 11.059 5.943 1.00 91.94 95 ILE A C 1
ATOM 742 O O . ILE A 1 95 ? -4.797 10.406 5.302 1.00 91.94 95 ILE A O 1
ATOM 746 N N . GLN A 1 96 ? -2.665 10.860 5.842 1.00 92.25 96 GLN A N 1
ATOM 747 C CA . GLN A 1 96 ? -2.022 9.795 5.085 1.00 92.25 96 GLN A CA 1
ATOM 748 C C . GLN A 1 96 ? -1.509 8.737 6.060 1.00 92.25 96 GLN A C 1
ATOM 750 O O . GLN A 1 96 ? -0.797 9.062 7.010 1.00 92.25 96 GLN A O 1
ATOM 755 N N . MET A 1 97 ? -1.861 7.481 5.808 1.00 91.31 97 MET A N 1
ATOM 756 C CA . MET A 1 97 ? -1.493 6.334 6.634 1.00 91.31 97 MET A CA 1
ATOM 757 C C . MET A 1 97 ? -0.732 5.327 5.765 1.00 91.31 97 MET A C 1
ATOM 759 O O . MET A 1 97 ? -1.354 4.655 4.937 1.00 91.31 97 MET A O 1
ATOM 763 N N . PRO A 1 98 ? 0.603 5.246 5.882 1.00 89.94 98 PRO A N 1
ATOM 764 C CA . PRO A 1 98 ? 1.407 4.346 5.069 1.00 89.94 98 PRO A CA 1
ATOM 765 C C . PRO A 1 98 ? 1.127 2.895 5.453 1.00 89.94 98 PRO A C 1
ATOM 767 O O . PRO A 1 98 ? 1.019 2.576 6.634 1.00 89.94 98 PRO A O 1
ATOM 770 N N . LEU A 1 99 ? 1.013 2.030 4.451 1.00 92.06 99 LEU A N 1
ATOM 771 C CA . LEU A 1 99 ? 0.766 0.601 4.621 1.00 92.06 99 LEU A CA 1
ATOM 772 C C . LEU A 1 99 ? 2.001 -0.203 4.244 1.00 92.06 99 LEU A C 1
ATOM 774 O O . LEU A 1 99 ? 2.461 -1.027 5.026 1.00 92.06 99 LEU A O 1
ATOM 778 N N . ILE A 1 100 ? 2.535 0.028 3.045 1.00 92.00 100 ILE A N 1
ATOM 779 C CA . ILE A 1 100 ? 3.662 -0.727 2.503 1.00 92.00 100 ILE A CA 1
ATOM 780 C C . ILE A 1 100 ? 4.554 0.232 1.739 1.00 92.00 100 ILE A C 1
ATOM 782 O O . ILE A 1 100 ? 4.091 0.868 0.794 1.00 92.00 100 ILE A O 1
ATOM 786 N N . ASP A 1 101 ? 5.832 0.261 2.103 1.00 90.00 101 ASP A N 1
ATOM 787 C CA . ASP A 1 101 ? 6.843 1.037 1.398 1.00 90.00 101 ASP A CA 1
ATOM 788 C C . ASP A 1 101 ? 8.016 0.141 0.996 1.00 90.00 101 ASP A C 1
ATOM 790 O O . ASP A 1 101 ? 8.513 -0.673 1.781 1.00 90.00 101 ASP A O 1
ATOM 794 N N . ILE A 1 102 ? 8.484 0.324 -0.235 1.00 88.75 102 ILE A N 1
ATOM 795 C CA . ILE A 1 102 ? 9.670 -0.330 -0.784 1.00 88.75 102 ILE A CA 1
ATOM 796 C C . ILE A 1 102 ? 10.649 0.755 -1.203 1.00 88.75 102 ILE A C 1
ATOM 798 O O . ILE A 1 102 ? 10.319 1.605 -2.029 1.00 88.75 102 ILE A O 1
ATOM 802 N N . TYR A 1 103 ? 11.866 0.699 -0.676 1.00 86.88 103 TYR A N 1
ATOM 803 C CA . TYR A 1 103 ? 12.947 1.622 -1.015 1.00 86.88 103 TYR A CA 1
ATOM 804 C C . TYR A 1 103 ? 14.099 0.875 -1.682 1.00 86.88 103 TYR A C 1
ATOM 806 O O . TYR A 1 103 ? 14.296 -0.311 -1.398 1.00 86.88 103 TYR A O 1
ATOM 814 N N . PRO A 1 104 ? 14.907 1.544 -2.523 1.00 84.19 104 PRO A N 1
ATOM 815 C CA . PRO A 1 104 ? 16.212 1.014 -2.882 1.00 84.19 104 PRO A CA 1
ATOM 816 C C . PRO A 1 104 ? 17.013 0.738 -1.604 1.00 84.19 104 PRO A C 1
ATOM 818 O O . PRO A 1 104 ? 16.910 1.479 -0.625 1.00 84.19 104 PRO A O 1
ATOM 821 N N . TYR A 1 105 ? 17.796 -0.338 -1.590 1.00 83.44 105 TYR A N 1
ATOM 822 C CA . TYR A 1 105 ? 18.588 -0.687 -0.414 1.00 83.44 105 TYR A CA 1
ATOM 823 C C . TYR A 1 105 ? 19.505 0.468 0.023 1.00 83.44 105 TYR A C 1
ATOM 825 O O . TYR A 1 105 ? 20.264 1.007 -0.781 1.00 83.44 105 TYR A O 1
ATOM 833 N N . GLY A 1 106 ? 19.439 0.828 1.309 1.00 77.44 106 GLY A N 1
ATOM 834 C CA . GLY A 1 106 ? 20.220 1.922 1.897 1.00 77.44 106 GLY A CA 1
ATOM 835 C C . GLY A 1 106 ? 19.661 3.333 1.663 1.00 77.44 106 GLY A C 1
ATOM 836 O O . GLY A 1 106 ? 20.181 4.282 2.247 1.00 77.44 106 GLY A O 1
ATOM 837 N N . GLU A 1 107 ? 18.591 3.479 0.880 1.00 76.25 107 GLU A N 1
ATOM 838 C CA . GLU A 1 107 ? 17.915 4.753 0.619 1.00 76.25 107 GLU A CA 1
ATOM 839 C C . GLU A 1 107 ? 16.665 4.901 1.497 1.00 76.25 107 GLU A C 1
ATOM 841 O O . GLU A 1 107 ? 15.968 3.933 1.797 1.00 76.25 107 GLU A O 1
ATOM 846 N N . ILE A 1 108 ? 16.356 6.131 1.920 1.00 69.31 108 ILE A N 1
ATOM 847 C CA . ILE A 1 108 ? 15.190 6.409 2.788 1.00 69.31 108 ILE A CA 1
ATOM 848 C C . ILE A 1 108 ? 14.296 7.548 2.292 1.00 69.31 108 ILE A C 1
ATOM 850 O O . ILE A 1 108 ? 13.285 7.848 2.930 1.00 69.31 108 ILE A O 1
ATOM 854 N N . SER A 1 109 ? 14.672 8.219 1.203 1.00 71.38 109 SER A N 1
ATOM 855 C CA . SER A 1 109 ? 13.945 9.376 0.668 1.00 71.38 109 SER A CA 1
ATOM 856 C C . SER A 1 109 ? 13.110 9.047 -0.564 1.00 71.38 109 SER A C 1
ATOM 858 O O . SER A 1 109 ? 12.037 9.621 -0.724 1.00 71.38 109 SER A O 1
ATOM 860 N N . ASN A 1 110 ? 13.556 8.102 -1.396 1.00 77.56 110 ASN A N 1
ATOM 861 C CA . ASN A 1 110 ? 12.930 7.814 -2.685 1.00 77.56 110 ASN A CA 1
ATOM 862 C C . ASN A 1 110 ? 12.338 6.405 -2.674 1.00 77.56 110 ASN A C 1
ATOM 864 O O . ASN A 1 110 ? 13.047 5.429 -2.903 1.00 77.56 110 ASN A O 1
ATOM 868 N N . SER A 1 111 ? 11.044 6.285 -2.370 1.00 85.44 111 SER A N 1
ATOM 869 C CA . SER A 1 111 ? 10.351 4.995 -2.431 1.00 85.44 111 SER A CA 1
ATOM 870 C C . SER A 1 111 ? 10.172 4.556 -3.882 1.00 85.44 111 SER A C 1
ATOM 872 O O . SER A 1 111 ? 9.683 5.334 -4.702 1.00 85.44 111 SER A O 1
ATOM 874 N N . ILE A 1 112 ? 10.479 3.298 -4.171 1.00 88.00 112 ILE A N 1
ATOM 875 C CA . ILE A 1 112 ? 10.144 2.611 -5.421 1.00 88.00 112 ILE A CA 1
ATOM 876 C C . ILE A 1 112 ? 8.633 2.391 -5.515 1.00 88.00 112 ILE A C 1
ATOM 878 O O . ILE A 1 112 ? 8.018 2.649 -6.545 1.00 88.00 112 ILE A O 1
ATOM 882 N N . LEU A 1 113 ? 8.045 1.914 -4.420 1.00 90.56 113 LEU A N 1
ATOM 883 C CA . LEU A 1 113 ? 6.619 1.667 -4.274 1.00 90.56 113 LEU A CA 1
ATOM 884 C C . LEU A 1 113 ? 6.190 2.220 -2.919 1.00 90.56 113 LEU A C 1
ATOM 886 O O . LEU A 1 113 ? 6.820 1.913 -1.911 1.00 90.56 113 LEU A O 1
ATOM 890 N N . THR A 1 114 ? 5.114 2.996 -2.910 1.00 92.31 114 THR A N 1
ATOM 891 C CA . THR A 1 114 ? 4.402 3.416 -1.701 1.00 92.31 114 THR A CA 1
ATOM 892 C C . THR A 1 114 ? 2.938 3.027 -1.854 1.00 92.31 114 THR A C 1
ATOM 894 O O . THR A 1 114 ? 2.291 3.383 -2.843 1.00 92.31 114 THR A O 1
ATOM 897 N N . ILE A 1 115 ? 2.391 2.333 -0.863 1.00 94.50 115 ILE A N 1
ATOM 898 C CA . ILE A 1 115 ? 0.961 2.058 -0.723 1.00 94.50 115 ILE A CA 1
ATOM 899 C C . ILE A 1 115 ? 0.510 2.698 0.581 1.00 94.50 115 ILE A C 1
ATOM 901 O O . ILE A 1 115 ? 1.063 2.426 1.646 1.00 94.50 115 ILE A O 1
ATOM 905 N N . LYS A 1 116 ? -0.506 3.554 0.505 1.00 94.31 116 LYS A N 1
ATOM 906 C CA . LYS A 1 116 ? -1.029 4.287 1.662 1.00 94.31 116 LYS A CA 1
ATOM 907 C C . LYS A 1 116 ? -2.532 4.469 1.580 1.00 94.31 116 LYS A C 1
ATOM 909 O O . LYS A 1 116 ? -3.092 4.573 0.490 1.00 94.31 116 LYS A O 1
ATOM 914 N N . GLU A 1 117 ? -3.173 4.580 2.732 1.00 94.25 117 GLU A N 1
ATOM 915 C CA . GLU A 1 117 ? -4.539 5.084 2.825 1.00 94.25 117 GLU A CA 1
ATOM 916 C C . GLU A 1 117 ? -4.551 6.597 3.001 1.00 94.25 117 GLU A C 1
ATOM 918 O O . GLU A 1 117 ? -3.640 7.190 3.588 1.00 94.25 117 GLU A O 1
ATOM 923 N N . LYS A 1 118 ? -5.625 7.221 2.528 1.00 94.69 118 LYS A N 1
ATOM 924 C CA . LYS A 1 118 ? -5.976 8.599 2.838 1.00 94.69 118 LYS A CA 1
ATOM 925 C C . LYS A 1 118 ? -7.405 8.683 3.342 1.00 94.69 118 LYS A C 1
ATOM 927 O O . LYS A 1 118 ? -8.298 8.047 2.784 1.00 94.69 118 LYS A O 1
ATOM 932 N N . THR A 1 119 ? -7.608 9.497 4.367 1.00 94.56 119 THR A N 1
ATOM 933 C CA . THR A 1 119 ? -8.920 9.699 4.986 1.00 94.56 119 THR A CA 1
ATOM 934 C C . THR A 1 119 ? -9.783 10.701 4.229 1.00 94.56 119 THR A C 1
ATOM 936 O O . THR A 1 119 ? -9.284 11.611 3.552 1.00 94.56 119 THR A O 1
ATOM 939 N N . LYS A 1 120 ? -11.098 10.559 4.384 1.00 92.12 120 LYS A N 1
ATOM 940 C CA . LYS A 1 120 ? -12.104 11.578 4.072 1.00 92.12 120 LYS A CA 1
ATOM 941 C C . LYS A 1 120 ? -12.913 11.956 5.315 1.00 92.12 120 LYS A C 1
ATOM 943 O O . LYS A 1 120 ? -12.824 11.301 6.349 1.00 92.12 120 LYS A O 1
ATOM 948 N N . ASP A 1 121 ? -13.689 13.029 5.209 1.00 89.19 121 ASP A N 1
ATOM 949 C CA . ASP A 1 121 ? -14.585 13.545 6.252 1.00 89.19 121 ASP A CA 1
ATOM 950 C C . ASP A 1 121 ? -15.879 12.735 6.446 1.00 89.19 121 ASP A C 1
ATOM 952 O O . ASP A 1 121 ? -16.678 13.067 7.317 1.00 89.19 121 ASP A O 1
ATOM 956 N N . ASP A 1 122 ? -16.085 11.669 5.674 1.00 90.00 122 ASP A N 1
ATOM 957 C CA . ASP A 1 122 ? -17.320 10.881 5.606 1.00 90.00 122 ASP A CA 1
ATOM 958 C C . ASP A 1 122 ? -17.156 9.445 6.136 1.00 90.00 122 ASP A C 1
ATOM 960 O O . ASP A 1 122 ? -17.844 8.534 5.683 1.00 90.00 122 ASP A O 1
ATOM 964 N N . GLU A 1 123 ? -16.213 9.232 7.059 1.00 91.88 123 GLU A N 1
ATOM 965 C CA . GLU A 1 123 ? -15.848 7.911 7.602 1.00 91.88 123 GLU A CA 1
ATOM 966 C C . GLU A 1 123 ? -15.301 6.922 6.551 1.00 91.88 123 GLU A C 1
ATOM 968 O O . GLU A 1 123 ? -14.989 5.778 6.877 1.00 91.88 123 GLU A O 1
ATOM 973 N N . ASN A 1 124 ? -15.079 7.357 5.306 1.00 95.44 124 ASN A N 1
ATOM 974 C CA . ASN A 1 124 ? -14.449 6.542 4.273 1.00 95.44 124 ASN A CA 1
ATOM 975 C C . ASN A 1 124 ? -12.960 6.855 4.117 1.00 95.44 124 ASN A C 1
ATOM 977 O O . ASN A 1 124 ? -12.493 7.973 4.340 1.00 95.44 124 ASN A O 1
ATOM 981 N N . ASN A 1 125 ? -12.221 5.863 3.637 1.00 96.12 125 ASN A N 1
ATOM 982 C CA . ASN A 1 125 ? -10.843 6.009 3.195 1.00 96.12 125 ASN A CA 1
ATOM 983 C C . ASN A 1 125 ? -10.753 5.766 1.686 1.00 96.12 125 ASN A C 1
ATOM 985 O O . ASN A 1 125 ? -11.693 5.293 1.048 1.00 96.12 125 ASN A O 1
ATOM 989 N N . PHE A 1 126 ? -9.613 6.096 1.093 1.00 95.12 126 PHE A N 1
ATOM 990 C CA . PHE A 1 126 ? -9.234 5.631 -0.236 1.00 95.12 126 PHE A CA 1
ATOM 991 C C . PHE A 1 126 ? -7.751 5.270 -0.253 1.00 95.12 126 PHE A C 1
ATOM 993 O O . PHE A 1 126 ? -6.938 5.886 0.437 1.00 95.12 126 PHE A O 1
ATOM 1000 N N . MET A 1 127 ? -7.389 4.292 -1.072 1.00 95.62 127 MET A N 1
ATOM 1001 C CA . MET A 1 127 ? -6.018 3.828 -1.199 1.00 95.62 127 MET A CA 1
ATOM 1002 C C . MET A 1 127 ? -5.323 4.576 -2.326 1.00 95.62 127 MET A C 1
ATOM 1004 O O . MET A 1 127 ? -5.921 4.873 -3.363 1.00 95.62 127 MET A O 1
ATOM 1008 N N . VAL A 1 128 ? -4.045 4.858 -2.122 1.00 94.56 128 VAL A N 1
ATOM 1009 C CA . VAL A 1 128 ? -3.142 5.457 -3.094 1.00 94.56 128 VAL A CA 1
ATOM 1010 C C . VAL A 1 128 ? -1.959 4.518 -3.285 1.00 94.56 128 VAL A C 1
ATOM 1012 O O . VAL A 1 128 ? -1.320 4.126 -2.311 1.00 94.56 128 VAL A O 1
ATOM 1015 N N . VAL A 1 129 ? -1.661 4.203 -4.543 1.00 94.69 129 VAL A N 1
ATOM 1016 C CA . VAL A 1 129 ? -0.454 3.485 -4.954 1.00 94.69 129 VAL A CA 1
ATOM 1017 C C . VAL A 1 129 ? 0.413 4.450 -5.751 1.00 94.69 129 VAL A C 1
ATOM 1019 O O . VAL A 1 129 ? -0.050 5.047 -6.724 1.00 94.69 129 VAL A O 1
ATOM 1022 N N . GLU A 1 130 ? 1.653 4.617 -5.316 1.00 92.50 130 GLU A N 1
ATOM 1023 C CA . GLU A 1 130 ? 2.676 5.439 -5.956 1.00 92.50 130 GLU A CA 1
ATOM 1024 C C . GLU A 1 130 ? 3.836 4.533 -6.380 1.00 92.50 130 GLU A C 1
ATOM 1026 O O . GLU A 1 130 ? 4.337 3.752 -5.573 1.00 92.50 130 GLU A O 1
ATOM 1031 N N . ILE A 1 131 ? 4.245 4.618 -7.646 1.00 90.75 131 ILE A N 1
ATOM 1032 C CA . ILE A 1 131 ? 5.349 3.845 -8.220 1.00 90.75 131 ILE A CA 1
ATOM 1033 C C . ILE A 1 131 ? 6.324 4.824 -8.862 1.00 90.75 131 ILE A C 1
ATOM 1035 O O . ILE A 1 131 ? 5.934 5.601 -9.734 1.00 90.75 131 ILE A O 1
ATOM 1039 N N . SER A 1 132 ? 7.588 4.775 -8.454 1.00 86.31 132 SER A N 1
ATOM 1040 C CA . SER A 1 132 ? 8.662 5.542 -9.077 1.00 86.31 132 SER A CA 1
ATOM 1041 C C . SER A 1 132 ? 9.560 4.640 -9.920 1.00 86.31 132 SER A C 1
ATOM 1043 O O . SER A 1 132 ? 9.729 3.446 -9.653 1.00 86.31 132 SER A O 1
ATOM 1045 N N . ASN A 1 133 ? 10.142 5.216 -10.969 1.00 72.75 133 ASN A N 1
ATOM 1046 C CA . ASN A 1 133 ? 11.209 4.563 -11.710 1.00 72.75 133 ASN A CA 1
ATOM 1047 C C . ASN A 1 133 ? 12.530 4.746 -10.945 1.00 72.75 133 ASN A C 1
ATOM 1049 O O . ASN A 1 133 ? 13.040 5.858 -10.848 1.00 72.75 133 ASN A O 1
ATOM 1053 N N . SER A 1 134 ? 13.106 3.660 -10.427 1.00 62.91 134 SER A N 1
ATOM 1054 C CA . SER A 1 134 ? 14.360 3.707 -9.659 1.00 62.91 134 SER A CA 1
ATOM 1055 C C . SER A 1 134 ? 15.603 4.048 -10.492 1.00 62.91 134 SER A C 1
ATOM 1057 O O . SER A 1 134 ? 16.666 4.282 -9.920 1.00 62.91 134 SER A O 1
ATOM 1059 N N . ILE A 1 135 ? 15.501 4.068 -11.827 1.00 58.62 135 ILE A N 1
ATOM 1060 C CA . ILE A 1 135 ? 16.660 4.173 -12.728 1.00 58.62 135 ILE A CA 1
ATOM 1061 C C . ILE A 1 135 ? 17.117 5.630 -12.931 1.00 58.62 135 ILE A C 1
ATOM 1063 O O . ILE A 1 135 ? 18.278 5.853 -13.270 1.00 58.62 135 ILE A O 1
ATOM 1067 N N . ASP A 1 136 ? 16.258 6.626 -12.684 1.00 54.81 136 ASP A N 1
ATOM 1068 C CA . ASP A 1 136 ? 16.630 8.041 -12.805 1.00 54.81 136 ASP A CA 1
ATOM 1069 C C . ASP A 1 136 ? 16.076 8.882 -11.641 1.00 54.81 136 ASP A C 1
ATOM 1071 O O . ASP A 1 136 ? 14.962 9.398 -11.725 1.00 54.81 136 ASP A O 1
ATOM 1075 N N . PRO A 1 137 ? 16.847 9.067 -10.554 1.00 49.34 137 PRO A N 1
ATOM 1076 C CA . PRO A 1 137 ? 16.430 9.875 -9.409 1.00 49.34 137 PRO A CA 1
ATOM 1077 C C . PRO A 1 137 ? 16.293 11.374 -9.729 1.00 49.34 137 PRO A C 1
ATOM 1079 O O . PRO A 1 137 ? 15.861 12.129 -8.862 1.00 49.34 137 PRO A O 1
ATOM 1082 N N . SER A 1 138 ? 16.669 11.823 -10.936 1.00 50.88 138 SER A N 1
ATOM 1083 C CA . SER A 1 138 ? 16.427 13.194 -11.403 1.00 50.88 138 SER A CA 1
ATOM 1084 C C . SER A 1 138 ? 15.085 13.363 -12.117 1.00 50.88 138 SER A C 1
ATOM 1086 O O . SER A 1 138 ? 14.642 14.495 -12.315 1.00 50.88 138 SER A O 1
ATOM 1088 N N . ASN A 1 139 ? 14.423 12.256 -12.466 1.00 54.69 139 ASN A N 1
ATOM 1089 C CA . ASN A 1 139 ? 13.098 12.268 -13.055 1.00 54.69 139 ASN A CA 1
ATOM 1090 C C . ASN A 1 139 ? 12.051 11.937 -11.980 1.00 54.69 139 ASN A C 1
ATOM 1092 O O . ASN A 1 139 ? 11.815 10.777 -11.653 1.00 54.69 139 ASN A O 1
ATOM 1096 N N . GLU A 1 140 ? 11.406 12.971 -11.433 1.00 56.75 140 GLU A N 1
ATOM 1097 C CA . GLU A 1 140 ? 10.322 12.880 -10.437 1.00 56.75 140 GLU A CA 1
ATOM 1098 C C . GLU A 1 140 ? 9.014 12.275 -10.994 1.00 56.75 140 GLU A C 1
ATOM 1100 O O . GLU A 1 140 ? 7.937 12.495 -10.436 1.00 56.75 140 GLU A O 1
ATOM 1105 N N . ASP A 1 141 ? 9.073 11.520 -12.095 1.00 74.06 141 ASP A N 1
ATOM 1106 C CA . ASP A 1 141 ? 7.926 10.855 -12.710 1.00 74.06 141 ASP A CA 1
ATOM 1107 C C . ASP A 1 141 ? 7.424 9.721 -11.800 1.00 74.06 141 ASP A C 1
ATOM 1109 O O . ASP A 1 141 ? 7.699 8.534 -11.983 1.00 74.06 141 ASP A O 1
ATOM 111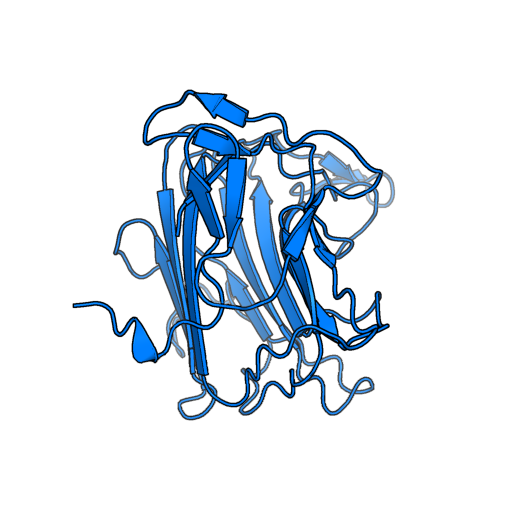3 N N . ILE A 1 142 ? 6.662 10.111 -10.781 1.00 84.94 142 ILE A N 1
ATOM 1114 C CA . ILE A 1 142 ? 5.920 9.218 -9.905 1.00 84.94 142 ILE A CA 1
ATOM 1115 C C . ILE A 1 142 ? 4.590 8.927 -10.590 1.00 84.94 142 ILE A C 1
ATOM 1117 O O . ILE A 1 142 ? 3.731 9.805 -10.736 1.00 84.94 142 ILE A O 1
ATOM 1121 N N . TYR A 1 143 ? 4.394 7.671 -10.980 1.00 89.38 143 TYR A N 1
ATOM 1122 C CA . TYR A 1 143 ? 3.057 7.198 -11.284 1.00 89.38 143 TYR A CA 1
ATOM 1123 C C . TYR A 1 143 ? 2.256 7.137 -9.995 1.00 89.38 143 TYR A C 1
ATOM 1125 O O . TYR A 1 143 ? 2.695 6.557 -9.005 1.00 89.38 143 TYR A O 1
ATOM 1133 N N . LYS A 1 144 ? 1.054 7.694 -10.018 1.00 91.50 144 LYS A N 1
ATOM 1134 C CA . LYS A 1 144 ? 0.122 7.635 -8.903 1.00 91.50 144 LYS A CA 1
ATOM 1135 C C . LYS A 1 144 ? -1.220 7.158 -9.405 1.00 91.50 144 LYS A C 1
ATOM 1137 O O . LYS A 1 144 ? -1.704 7.639 -10.425 1.00 91.50 144 LYS A O 1
ATOM 1142 N N . VAL A 1 145 ? -1.855 6.282 -8.642 1.00 92.69 145 VAL A N 1
ATOM 1143 C CA . VAL A 1 145 ? -3.239 5.865 -8.857 1.00 92.69 145 VAL A CA 1
ATOM 1144 C C . VAL A 1 145 ? -3.961 5.763 -7.523 1.00 92.69 145 VAL A C 1
ATOM 1146 O O . VAL A 1 145 ? -3.359 5.475 -6.491 1.00 92.69 145 VAL A O 1
ATOM 1149 N N . SER A 1 146 ? -5.252 6.071 -7.508 1.00 93.62 146 SER A N 1
ATOM 1150 C CA . SER A 1 146 ? -6.072 6.027 -6.299 1.00 93.62 146 SER A CA 1
ATOM 1151 C C . SER A 1 146 ? -7.368 5.263 -6.533 1.00 93.62 146 SER A C 1
ATOM 1153 O O . SER A 1 146 ? -7.963 5.348 -7.611 1.00 93.62 146 SER A O 1
ATOM 1155 N N . THR A 1 147 ? -7.831 4.528 -5.526 1.00 94.06 147 THR A N 1
ATOM 1156 C CA . THR A 1 147 ? -9.120 3.818 -5.550 1.00 94.06 147 THR A CA 1
ATOM 1157 C C . THR A 1 147 ? -10.286 4.795 -5.407 1.00 94.06 147 THR A C 1
ATOM 1159 O O . THR A 1 147 ? -10.090 5.997 -5.201 1.00 94.06 147 THR A O 1
ATOM 1162 N N . SER A 1 148 ? -11.516 4.304 -5.567 1.00 91.88 148 SER A N 1
ATOM 1163 C CA . SER A 1 148 ? -12.666 5.007 -5.013 1.00 91.88 148 SER A CA 1
ATOM 1164 C C . SER A 1 148 ? -12.642 4.856 -3.496 1.00 91.88 148 SER A C 1
ATOM 1166 O O . SER A 1 148 ? -11.797 4.155 -2.929 1.00 91.88 148 SER A O 1
ATOM 1168 N N . THR A 1 149 ? -13.566 5.540 -2.841 1.00 93.81 149 THR A N 1
ATOM 1169 C CA . THR A 1 149 ? -13.739 5.415 -1.402 1.00 93.81 149 THR A CA 1
ATOM 1170 C C . THR A 1 149 ? -14.261 4.040 -1.013 1.00 93.81 149 THR A C 1
ATOM 1172 O O . THR A 1 149 ? -15.069 3.458 -1.738 1.00 93.81 149 THR A O 1
ATOM 1175 N N . TYR A 1 150 ? -13.829 3.571 0.148 1.00 95.31 150 TYR A N 1
ATOM 1176 C CA . TYR A 1 150 ? -14.345 2.400 0.845 1.00 95.31 150 TYR A CA 1
ATOM 1177 C C . TYR A 1 150 ? -14.520 2.730 2.331 1.00 95.31 150 TYR A C 1
ATOM 1179 O O . TYR A 1 150 ? -13.868 3.631 2.864 1.00 95.31 150 TYR A O 1
ATOM 1187 N N . SER A 1 151 ? -15.424 2.009 2.980 1.00 95.88 151 SER A N 1
ATOM 1188 C CA . SER A 1 151 ? -15.798 2.212 4.379 1.00 95.88 151 SER A CA 1
ATOM 1189 C C . SER A 1 151 ? -14.656 1.903 5.340 1.00 95.88 151 SER A C 1
ATOM 1191 O O . SER A 1 151 ? -14.020 0.858 5.228 1.00 95.88 151 SER A O 1
ATOM 1193 N N . ALA A 1 152 ? -14.438 2.764 6.335 1.00 94.38 152 ALA A N 1
ATOM 1194 C CA . ALA A 1 152 ? -13.647 2.386 7.500 1.00 94.38 152 ALA A CA 1
ATOM 1195 C C . ALA A 1 152 ? -14.423 1.424 8.417 1.00 94.38 152 ALA A C 1
ATOM 1197 O O . ALA A 1 152 ? -15.652 1.365 8.390 1.00 94.38 152 ALA A O 1
ATOM 1198 N N . GLY A 1 153 ? -13.705 0.673 9.252 1.00 91.19 153 GLY A N 1
ATOM 1199 C CA . GLY A 1 153 ? -14.302 -0.215 10.250 1.00 91.19 153 GLY A CA 1
ATOM 1200 C C . GLY A 1 153 ? -14.837 -1.542 9.704 1.00 91.19 153 GLY A C 1
ATOM 1201 O O . GLY A 1 153 ? -15.593 -2.216 10.399 1.00 91.19 153 GLY A O 1
ATOM 1202 N N . LEU A 1 154 ? -14.461 -1.931 8.483 1.00 92.50 154 LEU A N 1
ATOM 1203 C CA . LEU A 1 154 ? -14.787 -3.227 7.885 1.00 92.50 154 LEU A CA 1
ATOM 1204 C C . LEU A 1 154 ? -13.541 -3.856 7.262 1.00 92.50 154 LEU A C 1
ATOM 1206 O O . LEU A 1 154 ? -12.667 -3.154 6.769 1.00 92.50 154 LEU A O 1
ATOM 1210 N N . TRP A 1 155 ? -13.463 -5.185 7.268 1.00 92.19 155 TRP A N 1
ATOM 1211 C CA . TRP A 1 155 ? -12.397 -5.883 6.553 1.00 92.19 155 TRP A CA 1
ATOM 1212 C C . TRP A 1 155 ? -12.576 -5.737 5.047 1.00 92.19 155 TRP A C 1
ATOM 1214 O O . TRP A 1 155 ? -13.645 -6.039 4.519 1.00 92.19 155 TRP A O 1
ATOM 1224 N N . HIS A 1 156 ? -11.498 -5.337 4.382 1.00 94.38 156 HIS A N 1
ATOM 1225 C CA . HIS A 1 156 ? -11.407 -5.236 2.936 1.00 94.38 156 HIS A CA 1
ATOM 1226 C C . HIS A 1 156 ? -10.194 -6.018 2.439 1.00 94.38 156 HIS A C 1
ATOM 1228 O O . HIS A 1 156 ? -9.101 -5.916 3.007 1.00 94.38 156 HIS A O 1
ATOM 1234 N N . TYR A 1 157 ? -10.379 -6.786 1.367 1.00 94.38 157 TYR A N 1
ATOM 1235 C CA . TYR A 1 157 ? -9.285 -7.476 0.696 1.00 94.38 157 TYR A CA 1
ATOM 1236 C C . TYR A 1 157 ? -8.772 -6.647 -0.471 1.00 94.38 157 TYR A C 1
ATOM 1238 O O . TYR A 1 157 ? -9.510 -6.370 -1.422 1.00 94.38 157 TYR A O 1
ATOM 1246 N N . PHE A 1 158 ? -7.494 -6.290 -0.423 1.00 95.44 158 PHE A N 1
ATOM 1247 C CA . PHE A 1 158 ? -6.828 -5.536 -1.473 1.00 95.44 158 PHE A CA 1
ATOM 1248 C C . PHE A 1 158 ? -6.022 -6.473 -2.359 1.00 95.44 158 PHE A C 1
ATOM 1250 O O . PHE A 1 158 ? -5.331 -7.362 -1.872 1.00 95.44 158 PHE A O 1
ATOM 1257 N N . TRP A 1 159 ? -6.088 -6.248 -3.669 1.00 95.56 159 TRP A N 1
ATOM 1258 C CA . TRP A 1 159 ? -5.265 -6.946 -4.653 1.00 95.56 159 TRP A CA 1
ATOM 1259 C C . TRP A 1 159 ? -4.731 -5.947 -5.672 1.00 95.56 159 TRP A C 1
ATOM 1261 O O . TRP A 1 159 ? -5.493 -5.328 -6.414 1.00 95.56 159 TRP A O 1
ATOM 1271 N N . ILE A 1 160 ? -3.417 -5.765 -5.698 1.00 95.69 160 ILE A N 1
ATOM 1272 C CA . ILE A 1 160 ? -2.726 -4.779 -6.523 1.00 95.69 160 ILE A CA 1
ATOM 1273 C C . ILE A 1 160 ? -1.872 -5.525 -7.540 1.00 95.69 160 ILE A C 1
ATOM 1275 O O . ILE A 1 160 ? -1.085 -6.402 -7.189 1.00 95.69 160 ILE A O 1
ATOM 1279 N N . VAL A 1 161 ? -2.022 -5.155 -8.806 1.00 94.75 161 VAL A N 1
ATOM 1280 C CA . VAL A 1 161 ? -1.262 -5.698 -9.930 1.00 94.75 161 VAL A CA 1
ATOM 1281 C C . VAL A 1 161 ? -0.527 -4.551 -10.597 1.00 94.75 161 VAL A C 1
ATOM 1283 O O . VAL A 1 161 ? -1.153 -3.572 -10.994 1.00 94.75 161 VAL A O 1
ATO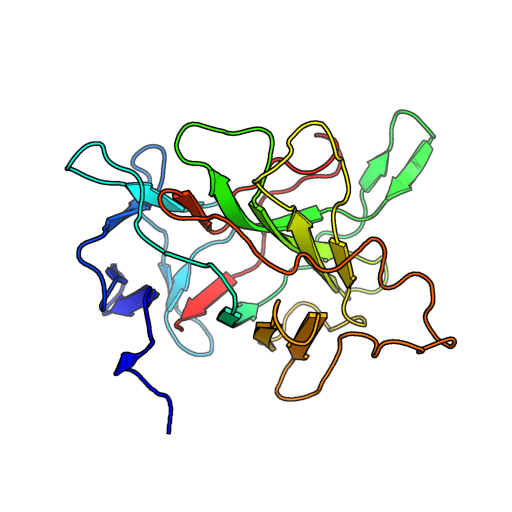M 1286 N N . TYR A 1 162 ? 0.783 -4.689 -10.741 1.00 93.31 162 TYR A N 1
ATOM 1287 C CA . TYR A 1 162 ? 1.610 -3.857 -11.605 1.00 93.31 162 TYR A CA 1
ATOM 1288 C C . TYR A 1 162 ? 2.088 -4.709 -12.780 1.00 93.31 162 TYR A C 1
ATOM 1290 O O . TYR A 1 162 ? 2.652 -5.785 -12.570 1.00 93.31 162 TYR A O 1
ATOM 1298 N N . ASP A 1 163 ? 1.875 -4.207 -13.992 1.00 92.62 163 ASP A N 1
ATOM 1299 C CA . ASP A 1 163 ? 2.385 -4.759 -15.241 1.00 92.62 163 ASP A CA 1
ATOM 1300 C C . ASP A 1 163 ? 3.097 -3.651 -16.030 1.00 92.62 163 ASP A C 1
ATOM 1302 O O . ASP A 1 163 ? 2.475 -2.783 -16.643 1.00 92.62 163 ASP A O 1
ATOM 1306 N N . GLY A 1 164 ? 4.426 -3.667 -15.995 1.00 89.31 164 GLY A N 1
ATOM 1307 C CA . GLY A 1 164 ? 5.277 -2.738 -16.733 1.00 89.31 164 GLY A CA 1
ATOM 1308 C C . GLY A 1 164 ? 5.417 -3.077 -18.220 1.00 89.31 164 GLY A C 1
ATOM 1309 O O . GLY A 1 164 ? 5.927 -2.259 -18.979 1.00 89.31 164 GLY A O 1
ATOM 1310 N N . ILE A 1 165 ? 4.985 -4.258 -18.675 1.00 89.94 165 ILE A N 1
ATOM 1311 C CA . ILE A 1 165 ? 4.974 -4.585 -20.109 1.00 89.94 165 ILE A CA 1
ATOM 1312 C C . ILE A 1 165 ? 3.781 -3.897 -20.767 1.00 89.94 165 ILE A C 1
ATOM 1314 O O . ILE A 1 165 ? 3.950 -3.197 -21.765 1.00 89.94 165 ILE A O 1
ATOM 1318 N N . ASP A 1 166 ? 2.601 -4.056 -20.173 1.00 90.31 166 ASP A N 1
ATOM 1319 C CA . ASP A 1 166 ? 1.358 -3.478 -20.690 1.00 90.31 166 ASP A CA 1
ATOM 1320 C C . ASP A 1 166 ? 1.107 -2.046 -20.181 1.00 90.31 166 ASP A C 1
ATOM 1322 O O . ASP A 1 166 ? 0.171 -1.378 -20.624 1.00 90.31 166 ASP A O 1
ATOM 1326 N N . HIS A 1 167 ? 1.981 -1.540 -19.301 1.00 88.19 167 HIS A N 1
ATOM 1327 C CA . HIS A 1 167 ? 1.844 -0.252 -18.621 1.00 88.19 167 HIS A CA 1
ATOM 1328 C C . HIS A 1 167 ? 0.487 -0.129 -17.923 1.00 88.19 167 HIS A C 1
ATOM 1330 O O . HIS A 1 167 ? -0.270 0.818 -18.152 1.00 88.19 167 HIS A O 1
ATOM 1336 N N . GLU A 1 168 ? 0.182 -1.097 -17.062 1.00 90.38 168 GLU A N 1
ATOM 1337 C CA . GLU A 1 168 ? -1.060 -1.151 -16.301 1.00 90.38 168 GLU A CA 1
ATOM 1338 C C . GLU A 1 168 ? -0.794 -1.276 -14.801 1.00 90.38 168 GLU A C 1
ATOM 1340 O O . GLU A 1 168 ? 0.063 -2.034 -14.347 1.00 90.38 168 GLU A O 1
ATOM 1345 N N . VAL A 1 169 ? -1.592 -0.554 -14.014 1.00 92.56 169 VAL A N 1
ATOM 1346 C CA . VAL A 1 169 ? -1.724 -0.786 -12.576 1.00 92.56 169 VAL A CA 1
ATOM 1347 C C . VAL A 1 169 ? -3.195 -0.996 -12.273 1.00 92.56 169 VAL A C 1
ATOM 1349 O O . VAL A 1 169 ? -4.023 -0.128 -12.555 1.00 92.56 169 VAL A O 1
ATOM 1352 N N . LYS A 1 170 ? -3.524 -2.159 -11.712 1.00 94.06 170 LYS A N 1
ATOM 1353 C CA . LYS A 1 170 ? -4.888 -2.523 -11.328 1.00 94.06 170 LYS A CA 1
ATOM 1354 C C . LYS A 1 170 ? -4.971 -2.666 -9.822 1.00 94.06 170 LYS A C 1
ATOM 1356 O O . LYS A 1 170 ? -4.160 -3.365 -9.227 1.00 94.06 170 LYS A O 1
ATOM 1361 N N . ILE A 1 171 ? -5.966 -2.028 -9.220 1.00 95.88 171 ILE A N 1
ATOM 1362 C CA . ILE A 1 171 ? -6.278 -2.189 -7.799 1.00 95.88 171 ILE A CA 1
ATOM 1363 C C . ILE A 1 171 ? -7.673 -2.775 -7.703 1.00 95.88 171 ILE A C 1
ATOM 1365 O O . ILE A 1 171 ? -8.609 -2.197 -8.255 1.00 95.88 171 ILE A O 1
ATOM 1369 N N . TYR A 1 172 ? -7.812 -3.884 -6.993 1.00 96.25 172 TYR A N 1
ATOM 1370 C CA . TYR A 1 172 ? -9.089 -4.487 -6.656 1.00 96.25 172 TYR A CA 1
ATOM 1371 C C . TYR A 1 172 ? -9.319 -4.373 -5.153 1.00 96.25 172 TYR A C 1
ATOM 1373 O O . TYR A 1 172 ? -8.388 -4.555 -4.370 1.00 96.25 172 TYR A O 1
ATOM 1381 N N . ILE A 1 173 ? -10.563 -4.090 -4.780 1.00 96.69 173 ILE A N 1
ATOM 1382 C CA . ILE A 1 173 ? -11.052 -4.150 -3.402 1.00 96.69 173 ILE A CA 1
ATOM 1383 C C . ILE A 1 173 ? -12.227 -5.116 -3.401 1.00 96.69 173 ILE A C 1
ATOM 1385 O O . ILE A 1 173 ? -13.143 -4.960 -4.214 1.00 96.69 173 ILE A O 1
ATOM 1389 N N . ASP A 1 174 ? -12.161 -6.139 -2.554 1.00 96.00 174 ASP A N 1
ATOM 1390 C CA . ASP A 1 174 ? -13.181 -7.188 -2.422 1.00 96.00 174 ASP A CA 1
ATOM 1391 C C . ASP A 1 174 ? -13.533 -7.833 -3.776 1.00 96.00 174 ASP A C 1
ATOM 1393 O O . ASP A 1 174 ? -14.689 -8.075 -4.122 1.00 96.00 174 ASP A O 1
ATOM 1397 N N . GLY A 1 175 ? -12.502 -8.048 -4.604 1.00 95.31 175 GLY A N 1
ATOM 1398 C CA . GLY A 1 175 ? -12.613 -8.621 -5.950 1.00 95.31 175 GLY A CA 1
ATOM 1399 C C . GLY A 1 175 ? -13.112 -7.661 -7.039 1.00 95.31 175 GLY A C 1
ATOM 1400 O O . GLY A 1 175 ? -13.085 -8.015 -8.218 1.00 95.31 175 GLY A O 1
ATOM 1401 N N . SER A 1 176 ? -13.519 -6.440 -6.690 1.00 95.44 176 SER A N 1
ATOM 1402 C CA . SER A 1 176 ? -14.010 -5.435 -7.641 1.00 95.44 176 SER A CA 1
ATOM 1403 C C . SER A 1 176 ? -12.894 -4.488 -8.076 1.00 95.44 176 SER A C 1
ATOM 1405 O O . SER A 1 176 ? -12.194 -3.939 -7.228 1.00 95.44 176 SER A O 1
ATOM 1407 N N . LEU A 1 177 ? -12.735 -4.265 -9.388 1.00 93.69 177 LEU A N 1
ATOM 1408 C CA . LEU A 1 177 ? -11.737 -3.337 -9.934 1.00 93.69 177 LEU A CA 1
ATOM 1409 C C . LEU A 1 177 ? -12.061 -1.897 -9.518 1.00 93.69 177 LEU A C 1
ATOM 1411 O O . LEU A 1 177 ? -13.137 -1.388 -9.819 1.00 93.69 177 LEU A O 1
ATOM 1415 N N . GLN A 1 178 ? -11.103 -1.239 -8.874 1.00 93.31 178 GLN A N 1
ATOM 1416 C CA . GLN A 1 178 ? -11.231 0.124 -8.369 1.00 93.31 178 GLN A CA 1
ATOM 1417 C C . GLN A 1 178 ? -10.391 1.127 -9.143 1.00 93.31 178 GLN A C 1
ATOM 1419 O O . GLN A 1 178 ? -10.813 2.268 -9.294 1.00 93.31 178 GLN A O 1
ATOM 1424 N N . SER A 1 179 ? -9.195 0.759 -9.599 1.00 82.00 179 SER A N 1
ATOM 1425 C CA . SER A 1 179 ? -8.315 1.686 -10.323 1.00 82.00 179 SER A CA 1
ATOM 1426 C C . SER A 1 179 ? -8.963 2.163 -11.634 1.00 82.00 179 SER A C 1
ATOM 1428 O O . SER A 1 179 ? -9.506 1.330 -12.367 1.00 82.00 179 SER A O 1
ATOM 1430 N N . PRO A 1 180 ? -8.882 3.465 -11.964 1.00 75.00 180 PRO A N 1
ATOM 1431 C CA . PRO A 1 180 ? -9.355 3.974 -13.246 1.00 75.00 180 PRO A CA 1
ATOM 1432 C C . PRO A 1 180 ? -8.615 3.287 -14.398 1.00 75.00 180 PRO A C 1
ATOM 1434 O O . PRO A 1 180 ? -7.408 3.054 -14.328 1.00 75.00 180 PRO A O 1
ATOM 1437 N N . GLN A 1 181 ? -9.338 2.966 -15.468 1.00 69.94 181 GLN A N 1
ATOM 1438 C CA . GLN A 1 181 ? -8.720 2.479 -16.698 1.00 69.94 181 GLN A CA 1
ATOM 1439 C C . GLN A 1 181 ? -8.164 3.655 -17.505 1.00 69.94 181 GLN A C 1
ATOM 1441 O O . GLN A 1 181 ? -8.666 4.778 -17.431 1.00 69.94 181 GLN A O 1
ATOM 1446 N N . LYS A 1 182 ? -7.127 3.406 -18.309 1.00 62.50 182 LYS A N 1
ATOM 1447 C CA . LYS A 1 182 ? -6.586 4.404 -19.237 1.00 62.50 182 LYS A CA 1
ATOM 1448 C C . LYS A 1 182 ? -7.711 4.915 -20.147 1.00 62.50 182 LYS A C 1
ATOM 1450 O O . LYS A 1 182 ? -8.300 4.140 -20.893 1.00 62.50 182 LYS A O 1
ATOM 1455 N N . GLY A 1 183 ? -7.998 6.216 -20.077 1.00 59.72 183 GLY A N 1
ATOM 1456 C CA . GLY A 1 183 ? -9.121 6.836 -20.791 1.00 59.72 183 GLY A CA 1
ATOM 1457 C C . GLY A 1 183 ? -10.389 7.048 -19.955 1.00 59.72 183 GLY A C 1
ATOM 1458 O O . GLY A 1 183 ? -11.376 7.530 -20.503 1.00 59.72 183 GLY A O 1
ATOM 1459 N N . ASP A 1 184 ? -10.375 6.751 -18.649 1.00 64.81 184 ASP A N 1
ATOM 1460 C CA . ASP A 1 184 ? -11.451 7.130 -17.726 1.00 64.81 184 ASP A CA 1
ATOM 1461 C C . ASP A 1 184 ? -11.494 8.659 -17.543 1.00 64.81 184 ASP A C 1
ATOM 1463 O O . ASP A 1 184 ? -10.850 9.242 -16.669 1.00 64.81 184 ASP A O 1
ATOM 1467 N N . THR A 1 185 ? -12.268 9.322 -18.402 1.00 63.56 185 THR A N 1
ATOM 1468 C CA . THR A 1 185 ? -12.517 10.768 -18.343 1.00 63.56 185 THR A CA 1
ATOM 1469 C C . THR A 1 185 ? -13.483 11.157 -17.227 1.00 63.56 185 THR A C 1
ATOM 1471 O O . THR A 1 185 ? -13.626 12.347 -16.956 1.00 63.56 185 THR A O 1
ATOM 1474 N N . ALA A 1 186 ? -14.170 10.198 -16.594 1.00 63.53 186 ALA A N 1
ATOM 1475 C CA . ALA A 1 186 ? -15.086 10.489 -15.494 1.00 63.53 186 ALA A CA 1
ATOM 1476 C C . ALA A 1 186 ? -14.325 10.794 -14.196 1.00 63.53 186 ALA A C 1
ATOM 1478 O O . ALA A 1 186 ? -14.842 11.511 -13.342 1.00 63.53 186 ALA A O 1
ATOM 1479 N N . ASN A 1 187 ? -13.084 10.306 -14.065 1.00 65.12 187 ASN A N 1
ATOM 1480 C CA . ASN A 1 187 ? -12.275 10.455 -12.856 1.00 65.12 187 ASN A CA 1
ATOM 1481 C C . ASN A 1 187 ? -10.823 10.903 -13.133 1.00 65.12 187 ASN A C 1
ATOM 1483 O O . ASN A 1 187 ? -9.879 10.231 -12.702 1.00 65.12 187 ASN A O 1
ATOM 1487 N N . PRO A 1 188 ? -10.603 12.061 -13.785 1.00 59.50 188 PRO A N 1
ATOM 1488 C CA . PRO A 1 188 ? -9.277 12.486 -14.248 1.00 59.50 188 PRO A CA 1
ATOM 1489 C C . PRO A 1 188 ? -8.266 12.732 -13.116 1.00 59.50 188 PRO A C 1
ATOM 1491 O O . PRO A 1 188 ? -7.066 12.722 -13.355 1.00 59.50 188 PRO A O 1
ATOM 1494 N N . ASN A 1 189 ? -8.730 12.917 -11.875 1.00 69.00 189 ASN A N 1
ATOM 1495 C CA . ASN A 1 189 ? -7.874 13.215 -10.720 1.00 69.00 189 ASN A CA 1
ATOM 1496 C C . ASN A 1 189 ? -7.414 11.964 -9.948 1.00 69.00 189 ASN A C 1
ATOM 1498 O O . ASN A 1 189 ? -6.761 12.091 -8.913 1.00 69.00 189 ASN A O 1
ATOM 1502 N N . ARG A 1 190 ? -7.790 10.757 -10.396 1.00 77.19 190 ARG A N 1
ATOM 1503 C CA . ARG A 1 190 ? -7.478 9.493 -9.701 1.00 77.19 190 ARG A CA 1
ATOM 1504 C C . ARG A 1 190 ? -6.235 8.786 -10.236 1.00 77.19 190 ARG A C 1
ATOM 1506 O O . ARG A 1 190 ? -5.890 7.729 -9.714 1.00 77.19 190 ARG A O 1
ATOM 1513 N N . PHE A 1 191 ? -5.553 9.362 -11.223 1.00 82.50 191 PHE A N 1
ATOM 1514 C CA . PHE A 1 191 ? -4.226 8.926 -11.642 1.00 82.50 191 PHE A CA 1
ATOM 1515 C C . PHE A 1 191 ? -3.387 10.087 -12.194 1.00 82.50 191 PHE A C 1
ATOM 1517 O O . PHE A 1 191 ? -3.930 11.092 -12.647 1.00 82.50 191 PHE A O 1
ATOM 1524 N N . SER A 1 192 ? -2.064 9.950 -12.160 1.00 84.56 192 SER A N 1
ATOM 1525 C CA . SER A 1 192 ? -1.109 10.888 -12.763 1.00 84.56 192 SER A CA 1
ATOM 1526 C C . SER A 1 192 ? 0.228 10.200 -13.052 1.00 84.56 192 SER A C 1
ATOM 1528 O O . SER A 1 192 ? 0.519 9.158 -12.469 1.00 84.56 192 SER A O 1
ATOM 1530 N N . GLY A 1 193 ? 1.055 10.804 -13.908 1.00 84.25 193 GLY A N 1
ATOM 1531 C CA . GLY A 1 193 ? 2.383 10.285 -14.257 1.00 84.25 193 GLY A CA 1
ATOM 1532 C C . GLY A 1 193 ? 2.354 9.122 -15.256 1.00 84.25 193 GLY A C 1
ATOM 1533 O O . GLY A 1 193 ? 1.295 8.724 -15.751 1.00 84.25 193 GLY A O 1
ATOM 1534 N N . TYR A 1 194 ? 3.534 8.583 -15.560 1.00 85.56 194 TYR A N 1
ATOM 1535 C CA . TYR A 1 194 ? 3.717 7.450 -16.468 1.00 85.56 194 TYR A CA 1
ATOM 1536 C C . TYR A 1 194 ? 4.008 6.177 -15.687 1.00 85.56 194 TYR A C 1
ATOM 1538 O O . TYR A 1 194 ? 4.909 6.166 -14.858 1.00 85.56 194 TYR A O 1
ATOM 1546 N N . ILE A 1 195 ? 3.288 5.094 -15.991 1.00 88.19 195 ILE A N 1
ATOM 1547 C CA . ILE A 1 195 ? 3.574 3.776 -15.411 1.00 88.19 195 ILE A CA 1
ATOM 1548 C C . ILE A 1 195 ? 4.950 3.326 -15.921 1.00 88.19 195 ILE A C 1
ATOM 1550 O O . ILE A 1 195 ? 5.097 3.156 -17.140 1.00 88.19 195 ILE A O 1
ATOM 1554 N N . PRO A 1 196 ? 5.949 3.131 -15.039 1.00 88.00 196 PRO A N 1
ATOM 1555 C CA . PRO A 1 196 ? 7.266 2.673 -15.457 1.00 88.00 196 PRO A CA 1
ATOM 1556 C C . PRO A 1 196 ? 7.163 1.326 -16.171 1.00 88.00 196 PRO A C 1
ATOM 1558 O O . PRO A 1 196 ? 6.362 0.479 -15.788 1.00 88.00 196 PRO A O 1
ATOM 1561 N N . SER A 1 197 ? 7.979 1.107 -17.203 1.00 86.50 197 SER A N 1
ATOM 1562 C CA . SER A 1 197 ? 8.064 -0.221 -17.828 1.00 86.50 197 SER A CA 1
ATOM 1563 C C . SER A 1 197 ? 8.875 -1.210 -16.992 1.00 86.50 197 SER A C 1
ATOM 1565 O O . SER A 1 197 ? 8.792 -2.428 -17.164 1.00 86.50 197 SER A O 1
ATOM 1567 N N . ILE A 1 198 ? 9.747 -0.669 -16.139 1.00 83.62 198 ILE A N 1
ATOM 1568 C CA . ILE A 1 198 ? 10.642 -1.410 -15.265 1.00 83.62 198 ILE A CA 1
ATOM 1569 C C . ILE A 1 198 ? 10.692 -0.688 -13.922 1.00 83.62 198 ILE A C 1
ATOM 1571 O O . ILE A 1 198 ? 10.851 0.528 -13.866 1.00 83.62 198 ILE A O 1
ATOM 1575 N N . ILE A 1 199 ? 10.594 -1.471 -12.858 1.00 83.81 199 ILE A N 1
ATOM 1576 C CA . ILE A 1 199 ? 11.019 -1.095 -11.516 1.00 83.81 199 ILE A CA 1
ATOM 1577 C C . ILE A 1 199 ? 12.329 -1.853 -11.308 1.00 83.81 199 ILE A C 1
ATOM 1579 O O . ILE A 1 199 ? 12.296 -3.069 -11.406 1.00 83.81 199 ILE A O 1
ATOM 1583 N N . ASP A 1 200 ? 13.482 -1.213 -11.101 1.00 75.44 200 ASP A N 1
ATOM 1584 C CA . ASP A 1 200 ? 14.723 -1.956 -10.825 1.00 75.44 200 ASP A CA 1
ATOM 1585 C C . ASP A 1 200 ? 14.909 -2.095 -9.310 1.00 75.44 200 ASP A C 1
ATOM 1587 O O . ASP A 1 200 ? 15.586 -1.292 -8.667 1.00 75.44 200 ASP A O 1
ATOM 1591 N N . ALA A 1 201 ? 14.224 -3.087 -8.735 1.00 72.62 201 ALA A N 1
ATOM 1592 C CA . ALA A 1 201 ? 14.192 -3.381 -7.303 1.00 72.62 201 ALA A CA 1
ATOM 1593 C C . ALA A 1 201 ? 14.875 -4.728 -7.021 1.00 72.62 201 ALA A C 1
ATOM 1595 O O . ALA A 1 201 ? 14.229 -5.710 -6.642 1.00 72.62 201 ALA A O 1
ATOM 1596 N N . ASN A 1 202 ? 16.189 -4.794 -7.256 1.00 76.06 202 ASN A N 1
ATOM 1597 C CA . ASN A 1 202 ? 16.968 -6.004 -6.979 1.00 76.06 202 ASN A CA 1
ATOM 1598 C C . ASN A 1 202 ? 17.175 -6.187 -5.475 1.00 76.06 202 ASN A C 1
ATOM 1600 O O . ASN A 1 202 ? 16.758 -7.202 -4.942 1.00 76.06 202 ASN A O 1
ATOM 1604 N N . PHE A 1 203 ? 17.772 -5.200 -4.806 1.00 81.50 203 PHE A N 1
ATOM 1605 C CA . PHE A 1 203 ? 17.928 -5.168 -3.354 1.00 81.50 203 PHE A CA 1
ATOM 1606 C C . PHE A 1 203 ? 17.115 -4.009 -2.805 1.00 81.50 203 PHE A C 1
ATOM 1608 O O . PHE A 1 203 ? 17.327 -2.862 -3.208 1.00 81.50 203 PHE A O 1
ATOM 1615 N N . VAL A 1 204 ? 16.191 -4.314 -1.902 1.00 84.69 204 VAL A N 1
ATOM 1616 C CA . VAL A 1 204 ? 15.277 -3.320 -1.345 1.00 84.69 204 VAL A CA 1
ATOM 1617 C C . VAL A 1 204 ? 15.234 -3.374 0.168 1.00 84.69 204 VAL A C 1
ATOM 1619 O O . VAL A 1 204 ? 15.465 -4.424 0.763 1.00 84.69 204 VAL A O 1
ATOM 1622 N N . ASP A 1 205 ? 14.898 -2.234 0.758 1.00 86.06 205 ASP A N 1
ATOM 1623 C CA . ASP A 1 205 ? 14.352 -2.167 2.106 1.00 86.06 205 ASP A CA 1
ATOM 1624 C C . ASP A 1 205 ? 12.821 -2.256 1.993 1.00 86.06 205 ASP A C 1
ATOM 1626 O O . ASP A 1 205 ? 12.194 -1.410 1.348 1.00 86.06 205 ASP A O 1
ATOM 1630 N N . PHE A 1 206 ? 12.222 -3.272 2.619 1.00 87.38 206 PHE A N 1
ATOM 1631 C CA . PHE A 1 206 ? 10.770 -3.471 2.659 1.00 87.38 206 PHE A CA 1
ATOM 1632 C C . PHE A 1 206 ? 10.205 -3.120 4.038 1.00 87.38 206 PHE A C 1
ATOM 1634 O O . PHE A 1 206 ? 10.729 -3.559 5.071 1.00 87.38 206 PHE A O 1
ATOM 1641 N N . TYR A 1 207 ? 9.113 -2.357 4.050 1.00 88.31 207 TYR A N 1
ATOM 1642 C CA . TYR A 1 207 ? 8.437 -1.931 5.265 1.00 88.31 207 TYR A CA 1
ATOM 1643 C C . TYR A 1 207 ? 6.936 -2.188 5.229 1.00 88.31 207 TYR A C 1
ATOM 1645 O O . TYR A 1 207 ? 6.292 -2.013 4.198 1.00 88.31 207 TYR A O 1
ATOM 1653 N N . VAL A 1 208 ? 6.385 -2.503 6.403 1.00 89.31 208 VAL A N 1
ATOM 1654 C CA . VAL A 1 208 ? 4.939 -2.524 6.669 1.00 89.31 208 VAL A CA 1
ATOM 1655 C C . VAL A 1 208 ? 4.631 -1.488 7.742 1.00 89.31 208 VAL A C 1
ATOM 1657 O O . VAL A 1 208 ? 5.355 -1.420 8.737 1.00 89.31 208 VAL A O 1
ATOM 1660 N N . ASN A 1 209 ? 3.581 -0.689 7.548 1.00 86.19 209 ASN A N 1
ATOM 1661 C CA . ASN A 1 209 ? 3.133 0.396 8.432 1.00 86.19 209 ASN A CA 1
ATOM 1662 C C . ASN A 1 209 ? 4.192 1.468 8.729 1.00 86.19 209 ASN A C 1
ATOM 1664 O O . ASN A 1 209 ? 4.120 2.193 9.722 1.00 86.19 209 ASN A O 1
ATOM 1668 N N . ARG A 1 210 ? 5.184 1.614 7.850 1.00 81.75 210 ARG A N 1
ATOM 1669 C CA . ARG A 1 210 ? 6.165 2.695 7.915 1.00 81.75 210 ARG A CA 1
ATOM 1670 C C . ARG A 1 210 ? 6.043 3.516 6.655 1.00 81.75 210 ARG A C 1
ATOM 1672 O O . ARG A 1 210 ? 6.069 2.940 5.581 1.00 81.75 210 ARG A O 1
ATOM 1679 N N . GLY A 1 211 ? 6.018 4.835 6.804 1.00 68.69 211 GLY A N 1
ATOM 1680 C CA . GLY A 1 211 ? 6.234 5.720 5.675 1.00 68.69 211 GLY A CA 1
ATOM 1681 C C . GLY A 1 211 ? 6.489 7.158 6.068 1.00 68.69 211 GLY A C 1
ATOM 1682 O O . GLY A 1 211 ? 6.149 7.607 7.163 1.00 68.69 211 GLY A O 1
ATOM 1683 N N . ARG A 1 212 ? 7.178 7.861 5.169 1.00 65.31 212 ARG A N 1
ATOM 1684 C CA . ARG A 1 212 ? 7.573 9.273 5.312 1.00 65.31 212 ARG A CA 1
ATOM 1685 C C . ARG A 1 212 ? 7.106 10.145 4.142 1.00 65.31 212 ARG A C 1
ATOM 1687 O O . ARG A 1 212 ? 7.524 11.293 4.042 1.00 65.31 212 ARG A O 1
ATOM 1694 N N . SER A 1 213 ? 6.263 9.616 3.254 1.00 63.28 213 SER A N 1
ATOM 1695 C CA . SER A 1 213 ? 5.787 10.354 2.080 1.00 63.28 213 SER A CA 1
ATOM 1696 C C . SER A 1 213 ? 4.677 11.336 2.466 1.00 63.28 213 SER A C 1
ATOM 1698 O O . SER A 1 213 ? 3.557 10.934 2.784 1.00 63.28 213 SER A O 1
ATOM 1700 N N . GLY A 1 214 ? 4.993 12.634 2.447 1.00 67.62 214 GLY A N 1
ATOM 1701 C CA . GLY A 1 214 ? 4.077 13.721 2.802 1.00 67.62 214 GLY A CA 1
ATOM 1702 C C . GLY A 1 214 ? 4.691 14.730 3.772 1.00 67.62 214 GLY A C 1
ATOM 1703 O O . GLY A 1 214 ? 5.889 14.712 4.050 1.00 67.62 214 GLY A O 1
ATOM 1704 N N . PHE A 1 215 ? 3.860 15.629 4.294 1.00 71.69 215 PHE A N 1
ATOM 1705 C CA . PHE A 1 215 ? 4.288 16.564 5.326 1.00 71.69 215 PHE A CA 1
ATOM 1706 C C . PHE A 1 215 ? 4.071 15.942 6.702 1.00 71.69 215 PHE A C 1
ATOM 1708 O O . PHE A 1 215 ? 3.077 15.265 6.934 1.00 71.69 215 PHE A O 1
ATOM 1715 N N . ALA A 1 216 ? 4.957 16.230 7.656 1.00 76.94 216 ALA A N 1
ATOM 1716 C CA . ALA A 1 216 ? 4.872 15.641 8.994 1.00 76.94 216 ALA A CA 1
ATOM 1717 C C . ALA A 1 216 ? 3.510 15.859 9.686 1.00 76.94 216 ALA A C 1
ATOM 1719 O O . ALA A 1 216 ? 3.106 15.034 10.494 1.00 76.94 216 ALA A O 1
ATOM 1720 N N . PHE A 1 217 ? 2.789 16.940 9.359 1.00 76.00 217 PHE A N 1
ATOM 1721 C CA . PHE A 1 217 ? 1.478 17.220 9.948 1.00 76.00 217 PHE A CA 1
ATOM 1722 C C . PHE A 1 217 ? 0.352 16.323 9.410 1.00 76.00 217 PHE A C 1
ATOM 1724 O O . PHE A 1 217 ? -0.660 16.190 10.086 1.00 76.00 217 PHE A O 1
ATOM 1731 N N . ASN A 1 218 ? 0.492 15.734 8.216 1.00 79.50 218 ASN A N 1
ATOM 1732 C CA . ASN A 1 218 ? -0.541 14.898 7.597 1.00 79.50 218 ASN A CA 1
ATOM 1733 C C . ASN A 1 218 ? -0.134 13.438 7.421 1.00 79.50 218 ASN A C 1
ATOM 1735 O O . ASN A 1 218 ? -0.828 12.706 6.724 1.00 79.50 218 ASN A O 1
ATOM 1739 N N . ILE A 1 219 ? 0.943 13.001 8.071 1.00 74.69 219 ILE A N 1
ATOM 1740 C CA . ILE A 1 219 ? 1.304 11.588 8.169 1.00 74.69 219 ILE A CA 1
ATOM 1741 C C . ILE A 1 219 ? 0.953 11.112 9.574 1.00 74.69 219 ILE A C 1
ATOM 1743 O O . ILE A 1 219 ? 1.437 11.665 10.561 1.00 74.69 219 ILE A O 1
ATOM 1747 N N . ALA A 1 220 ? 0.150 10.060 9.655 1.00 73.38 220 ALA A N 1
ATOM 1748 C CA . ALA A 1 220 ? -0.059 9.313 10.882 1.00 73.38 220 ALA A CA 1
ATOM 1749 C C . ALA A 1 220 ? 0.439 7.877 10.701 1.00 73.38 220 ALA A C 1
ATOM 1751 O O . ALA A 1 220 ? 0.497 7.377 9.577 1.00 73.38 220 ALA A O 1
ATOM 1752 N N . GLY A 1 221 ? 0.783 7.207 11.805 1.00 66.38 221 GLY A N 1
ATOM 1753 C CA . GLY A 1 221 ? 0.891 5.748 11.777 1.00 66.38 221 GLY A CA 1
ATOM 1754 C C . GLY A 1 221 ? -0.423 5.158 11.264 1.00 66.38 221 GLY A C 1
ATOM 1755 O O . GLY A 1 221 ? -1.484 5.758 11.460 1.00 66.38 221 GLY A O 1
ATOM 1756 N N . ASN A 1 222 ? -0.362 4.024 10.568 1.00 69.00 222 ASN A N 1
ATOM 1757 C CA . ASN A 1 222 ? -1.594 3.345 10.197 1.00 69.00 222 ASN A CA 1
ATOM 1758 C C . ASN A 1 222 ? -2.360 3.009 11.483 1.00 69.00 222 ASN A C 1
ATOM 1760 O O . ASN A 1 222 ? -1.778 2.488 12.414 1.00 69.00 222 ASN A O 1
ATOM 1764 N N . TYR A 1 223 ? -3.635 3.366 11.601 1.00 63.91 223 TYR A N 1
ATOM 1765 C CA . TYR A 1 223 ? -4.427 2.983 12.783 1.00 63.91 223 TYR A CA 1
ATOM 1766 C C . TYR A 1 223 ? -5.250 1.719 12.546 1.00 63.91 223 TYR A C 1
ATOM 1768 O O . TYR A 1 223 ? -5.911 1.232 13.462 1.00 63.91 223 TYR A O 1
ATOM 1776 N N . GLY A 1 224 ? -5.233 1.223 11.313 1.00 62.06 224 GLY A N 1
ATOM 1777 C CA . GLY A 1 224 ? -5.869 -0.011 10.915 1.00 62.06 224 GLY A CA 1
ATOM 1778 C C . GLY A 1 224 ? -5.056 -1.239 11.294 1.00 62.06 224 GLY A C 1
ATOM 1779 O O . GLY A 1 224 ? -3.978 -1.173 11.889 1.00 62.06 224 GLY A O 1
ATOM 1780 N N . TYR A 1 225 ? -5.628 -2.379 10.943 1.00 74.69 225 TYR A N 1
ATOM 1781 C CA . TYR A 1 225 ? -5.050 -3.683 11.210 1.00 74.69 225 TYR A CA 1
ATOM 1782 C C . TYR A 1 225 ? -4.787 -4.406 9.898 1.00 74.69 225 TYR A C 1
ATOM 1784 O O . TYR A 1 225 ? -5.657 -4.433 9.029 1.00 74.69 225 TYR A O 1
ATOM 1792 N N . ILE A 1 226 ? -3.599 -4.991 9.770 1.00 71.50 226 ILE A N 1
ATOM 1793 C CA . ILE A 1 226 ? -3.214 -5.812 8.618 1.00 71.50 226 ILE A CA 1
ATOM 1794 C C . ILE A 1 226 ? -3.246 -7.276 9.058 1.00 71.50 226 ILE A C 1
ATOM 1796 O O . ILE A 1 226 ? -2.673 -7.618 10.099 1.00 71.50 226 ILE A O 1
ATOM 1800 N N . ASP A 1 227 ? -3.933 -8.104 8.275 1.00 74.50 227 ASP A N 1
ATOM 1801 C CA . ASP A 1 227 ? -4.006 -9.562 8.432 1.00 74.50 227 ASP A CA 1
ATOM 1802 C C . ASP A 1 227 ? -3.420 -10.245 7.182 1.00 74.50 227 ASP A C 1
ATOM 1804 O O . ASP A 1 227 ? -3.051 -9.577 6.208 1.00 74.50 227 ASP A O 1
ATOM 1808 N N . ASP A 1 228 ? -3.259 -11.558 7.274 1.00 62.28 228 ASP A N 1
ATOM 1809 C CA . ASP A 1 228 ? -2.447 -12.412 6.425 1.00 62.28 228 ASP A CA 1
ATOM 1810 C C . ASP A 1 228 ? -2.703 -12.332 4.907 1.00 62.28 228 ASP A C 1
ATOM 1812 O O . ASP A 1 228 ? -3.708 -11.833 4.385 1.00 62.28 228 ASP A O 1
ATOM 1816 N N . ILE A 1 229 ? -1.665 -12.800 4.211 1.00 50.28 229 ILE A N 1
ATOM 1817 C CA . ILE A 1 229 ? -1.482 -12.928 2.761 1.00 50.28 229 ILE A CA 1
ATOM 1818 C C . ILE A 1 229 ? -1.576 -14.412 2.401 1.00 50.28 229 ILE A C 1
ATOM 1820 O O . ILE A 1 229 ? -1.040 -15.234 3.181 1.00 50.28 229 ILE A O 1
#

InterPro domains:
  IPR013320 Concanavalin A-like lectin/glucanase domain superfamily [SSF49899] (94-189)

Foldseek 3Di:
DDPLVLDQWWWAQDPNDTDTDNDPKDKDWPPNDRFDWDDDDPGIWGAQQTKIKIDDPVPFFRFPQFWFKDKDKWKKQAFAPEWFQDPVPRDTFWFKWWFKFKAAPPDAPDTQWTWIWTHYNPQWIKIKIWHDAPPDPPDPQIKIAIFPIDHHRDMWMWMWMAGLQVQDIWIDINNHTGTDDVPPPVCPPRIDGGRHSTRRPRGIIMMGQDDDPDDPRRYDRGRMIIHTD

Radius of gyration: 17.13 Å; chains: 1; bounding box: 41×49×41 Å

Sequence (229 aa):
MFYIDSCRLLLKFDNANLTESISTTLMVPVNNQVIDILSGGLGYMMKGDQYLKQEDFSGNGFYLNIKKAMIMGFWLYPVNPGLVYNPGNGVTESIQMPLIDIYPYGEISNSILTIKEKTKDDENNFMVVEISNSIDPSNEDIYKVSTSTYSAGLWHYFWIVYDGIDHEVKIYIDGSLQSPQKGDTANPNRFSGYIPSIIDANFVDFYVNRGRSGFAFNIAGNYGYIDDI

Organism: NCBI:txid412755

pLDDT: mean 81.0, std 12.38, range [40.97, 96.69]